Protein AF-Q6D5P5-F1 (afdb_monomer_lite)

Secondary structure (DSSP, 8-state):
-------HHHHHHHH-SS---HHHHHS--HHHHHHHHHHHHHHHHHHHHHHHHHHHHHHHHHHHHHHHHHHHHHHHHHHHHHHHHHHHHHHHHHHHTTSPP--B--HHHHHHHHHTT--HHHHHHHHHT---EEEEEEE-GGGSTTT---EEEEEEEEEETTEEEEEETTT-BEEEE--TT-TTPPPPTT-EE-----

Sequence (198 aa):
MFTDEIIWHDVITKYSVNNLSQDMLNDPSETMFVLGDVYKEQALEYYGYLRSELLKSKELISNAEKSLIIALESRVKAEQDKKSADQKLKDEQEKDKGKAPELKLDDKIREQLGNRGWTEQDVRDTVSKGAKGSAEDKCSPKKTPPDFLGRNDPASVYGEFGKYIVVNDRTGEVVQFSDKSDPEWVDDSRINWGDKNE

Radius of gyration: 42.04 Å; chains: 1; bounding box: 85×43×99 Å

Structure (mmCIF, N/CA/C/O backbone):
data_AF-Q6D5P5-F1
#
_entry.id   AF-Q6D5P5-F1
#
loop_
_atom_site.group_PDB
_atom_site.id
_atom_site.type_symbol
_atom_site.label_atom_id
_atom_site.label_alt_id
_atom_site.label_comp_id
_atom_site.label_asym_id
_atom_site.label_entity_id
_atom_site.label_seq_id
_atom_site.pdbx_PDB_ins_code
_atom_site.Cartn_x
_atom_site.Cartn_y
_atom_site.Cartn_z
_atom_site.occupancy
_atom_site.B_iso_or_equiv
_atom_site.auth_seq_id
_atom_site.auth_comp_id
_atom_site.auth_asym_id
_atom_site.auth_atom_id
_atom_site.pdbx_PDB_model_num
ATOM 1 N N . MET A 1 1 ? 39.310 -2.233 -26.929 1.00 36.22 1 MET A N 1
ATOM 2 C CA . MET A 1 1 ? 39.335 -1.913 -28.369 1.00 36.22 1 MET A CA 1
ATOM 3 C C . MET A 1 1 ? 39.196 -3.233 -29.098 1.00 36.22 1 MET A C 1
ATOM 5 O O . MET A 1 1 ? 40.139 -4.003 -29.055 1.00 36.22 1 MET A O 1
ATOM 9 N N . PHE A 1 2 ? 38.026 -3.537 -29.660 1.00 39.56 2 PHE A N 1
ATOM 10 C CA . PHE A 1 2 ? 37.961 -4.505 -30.755 1.00 39.56 2 PHE A CA 1
ATOM 11 C C . PHE A 1 2 ? 38.202 -3.678 -32.011 1.00 39.56 2 PHE A C 1
ATOM 13 O O . PHE A 1 2 ? 37.314 -2.970 -32.475 1.00 39.56 2 PHE A O 1
ATOM 20 N N . THR A 1 3 ? 39.459 -3.625 -32.427 1.00 45.03 3 THR A N 1
ATOM 21 C CA . THR A 1 3 ? 39.887 -3.089 -33.719 1.00 45.03 3 THR A CA 1
ATOM 22 C C . THR A 1 3 ? 40.036 -4.272 -34.658 1.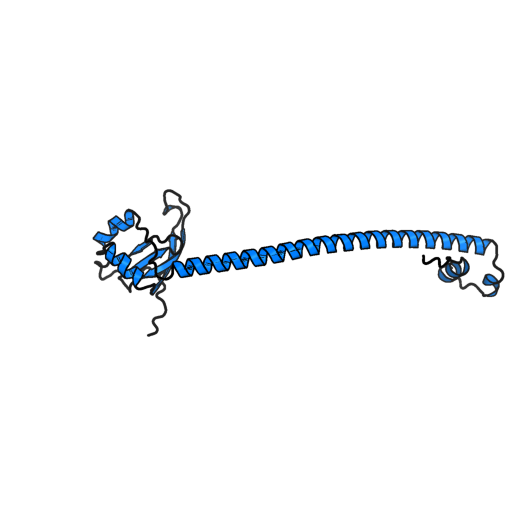00 45.03 3 THR A C 1
ATOM 24 O O . THR A 1 3 ? 41.124 -4.525 -35.164 1.00 45.03 3 THR A O 1
ATOM 27 N N . ASP A 1 4 ? 38.959 -5.035 -34.831 1.00 53.44 4 ASP A N 1
ATOM 28 C CA . ASP A 1 4 ? 38.891 -5.924 -35.979 1.00 53.44 4 ASP A CA 1
ATOM 29 C C . ASP A 1 4 ? 38.635 -4.981 -37.147 1.00 53.44 4 ASP A C 1
ATOM 31 O O . ASP A 1 4 ? 37.544 -4.431 -37.317 1.00 53.44 4 ASP A O 1
ATOM 35 N N . GLU A 1 5 ? 39.723 -4.624 -37.818 1.00 69.62 5 GLU A N 1
ATOM 36 C CA . GLU A 1 5 ? 39.716 -3.746 -38.971 1.00 69.62 5 GLU A CA 1
ATOM 37 C C . GLU A 1 5 ? 38.726 -4.339 -39.974 1.00 69.62 5 GLU A C 1
ATOM 39 O O . GLU A 1 5 ? 38.911 -5.457 -40.440 1.00 69.62 5 GLU A O 1
ATOM 44 N N . ILE A 1 6 ? 37.611 -3.651 -40.236 1.00 68.75 6 ILE A N 1
ATOM 45 C CA . ILE A 1 6 ? 36.618 -4.146 -41.190 1.00 68.75 6 ILE A CA 1
ATOM 46 C C . ILE A 1 6 ? 37.279 -4.120 -42.574 1.00 68.75 6 ILE A C 1
ATOM 48 O O . ILE A 1 6 ? 37.483 -3.047 -43.153 1.00 68.75 6 ILE A O 1
ATOM 52 N N . ILE A 1 7 ? 37.651 -5.302 -43.070 1.00 77.31 7 ILE A N 1
ATOM 53 C CA . ILE A 1 7 ? 38.355 -5.484 -44.340 1.00 77.31 7 ILE A CA 1
ATOM 54 C C . ILE A 1 7 ? 37.328 -5.482 -45.472 1.00 77.31 7 ILE A C 1
ATOM 56 O O . ILE A 1 7 ? 36.314 -6.177 -45.402 1.00 77.31 7 ILE A O 1
ATOM 60 N N . TRP A 1 8 ? 37.595 -4.722 -46.537 1.00 77.25 8 TRP A N 1
ATOM 61 C CA . TRP A 1 8 ? 36.705 -4.606 -47.701 1.00 77.25 8 TRP A CA 1
ATOM 62 C C . TRP A 1 8 ? 36.328 -5.982 -48.286 1.00 77.25 8 TRP A C 1
ATOM 64 O O . TRP A 1 8 ? 35.181 -6.189 -48.676 1.00 77.25 8 TRP A O 1
ATOM 74 N N . HIS A 1 9 ? 37.263 -6.940 -48.256 1.00 75.12 9 HIS A N 1
ATOM 75 C CA . HIS A 1 9 ? 37.085 -8.318 -48.714 1.00 75.12 9 HIS A CA 1
ATOM 76 C C . HIS A 1 9 ? 35.955 -9.055 -47.966 1.00 75.12 9 HIS A C 1
ATOM 78 O O . HIS A 1 9 ? 35.116 -9.711 -48.588 1.00 75.12 9 HIS A O 1
ATOM 84 N N . ASP A 1 10 ? 35.876 -8.918 -46.640 1.00 77.62 10 ASP A N 1
ATOM 85 C CA . ASP A 1 10 ? 34.856 -9.595 -45.827 1.00 77.62 10 ASP A CA 1
ATOM 86 C C . ASP A 1 10 ? 33.471 -8.994 -46.056 1.00 77.62 10 ASP A C 1
ATOM 88 O O . ASP A 1 10 ? 32.462 -9.699 -46.135 1.00 77.62 10 ASP A O 1
ATOM 92 N N . VAL A 1 11 ? 33.423 -7.669 -46.189 1.00 75.62 11 VAL A N 1
ATOM 93 C CA . VAL A 1 11 ? 32.170 -6.943 -46.373 1.00 75.62 11 VAL A CA 1
ATOM 94 C C . VAL A 1 11 ? 31.610 -7.177 -47.777 1.00 75.62 11 VAL A C 1
ATOM 96 O O . VAL A 1 11 ? 30.427 -7.493 -47.911 1.00 75.62 11 VAL A O 1
ATOM 99 N N . ILE A 1 12 ? 32.439 -7.113 -48.823 1.00 75.69 12 ILE A N 1
ATOM 100 C CA . ILE A 1 12 ? 31.975 -7.344 -50.198 1.00 75.69 12 ILE A CA 1
ATOM 101 C C . ILE A 1 12 ? 31.539 -8.800 -50.408 1.00 75.69 12 ILE A C 1
ATOM 103 O O . ILE A 1 12 ? 30.518 -9.043 -51.047 1.00 75.69 12 ILE A O 1
ATOM 107 N N . THR A 1 13 ? 32.226 -9.769 -49.796 1.00 77.81 13 THR A N 1
ATOM 108 C CA . THR A 1 13 ? 31.830 -11.188 -49.851 1.00 77.81 13 THR A CA 1
ATOM 109 C C . THR A 1 13 ? 30.495 -11.432 -49.144 1.00 77.81 13 THR A C 1
ATOM 111 O O . THR A 1 13 ? 29.698 -12.253 -49.589 1.00 77.81 13 THR A O 1
ATOM 114 N N . LYS A 1 14 ? 30.221 -10.709 -48.051 1.00 77.62 14 LYS A N 1
ATOM 115 C CA . LYS A 1 14 ? 28.997 -10.882 -47.257 1.00 77.62 14 LYS A CA 1
ATOM 116 C C . LYS A 1 14 ? 27.768 -10.190 -47.851 1.00 77.62 14 LYS A C 1
ATOM 118 O O . LYS A 1 14 ? 26.664 -10.708 -47.698 1.00 77.62 14 LYS A O 1
ATOM 123 N N . TYR A 1 15 ? 27.939 -9.013 -48.452 1.00 74.69 15 TYR A N 1
ATOM 124 C CA . TYR A 1 15 ? 26.820 -8.152 -48.860 1.00 74.69 15 TYR A CA 1
ATOM 125 C C . TYR A 1 15 ? 26.652 -8.003 -50.379 1.00 74.69 15 TYR A C 1
ATOM 127 O O . TYR A 1 15 ? 25.648 -7.434 -50.812 1.00 74.69 15 TYR A O 1
ATOM 135 N N . SER A 1 16 ? 27.578 -8.511 -51.202 1.00 73.19 16 SER A N 1
ATOM 136 C CA . SER A 1 16 ? 27.373 -8.536 -52.655 1.00 73.19 16 SER A CA 1
ATOM 137 C C . SER A 1 16 ? 26.284 -9.540 -53.049 1.00 73.19 16 SER A C 1
ATOM 139 O O . SER A 1 16 ? 26.132 -10.610 -52.468 1.00 73.19 16 SER A O 1
ATOM 141 N N . VAL A 1 17 ? 25.494 -9.172 -54.058 1.00 64.25 17 VAL A N 1
ATOM 142 C CA . VAL A 1 17 ? 24.346 -9.966 -54.535 1.00 64.25 17 VAL A CA 1
ATOM 143 C C . VAL A 1 17 ? 24.790 -11.156 -55.403 1.00 64.25 17 VAL A C 1
ATOM 145 O O . VAL A 1 17 ? 24.023 -12.089 -55.623 1.00 64.25 17 VAL A O 1
ATOM 148 N N . ASN A 1 18 ? 26.039 -11.145 -55.876 1.00 70.38 18 ASN A N 1
ATOM 149 C CA . ASN A 1 18 ? 26.609 -12.163 -56.753 1.00 70.38 18 ASN A CA 1
ATOM 150 C C . ASN A 1 18 ? 27.721 -12.925 -56.027 1.00 70.38 18 ASN A C 1
ATOM 152 O O . ASN A 1 18 ? 28.565 -12.307 -55.387 1.00 70.38 18 ASN A O 1
ATOM 156 N N . ASN A 1 19 ? 27.782 -14.249 -56.197 1.00 71.81 19 ASN A N 1
ATOM 157 C CA . ASN A 1 19 ? 28.927 -15.033 -55.729 1.00 71.81 19 ASN A CA 1
ATOM 158 C C . ASN A 1 19 ? 30.191 -14.596 -56.484 1.00 71.81 19 ASN A C 1
ATOM 160 O O . ASN A 1 19 ? 30.323 -14.855 -57.682 1.00 71.81 19 ASN A O 1
ATOM 164 N N . LEU A 1 20 ? 31.108 -13.932 -55.781 1.00 75.38 20 LEU A N 1
ATOM 165 C CA . LEU A 1 20 ? 32.414 -13.541 -56.309 1.00 75.38 20 LEU A CA 1
ATOM 166 C C . LEU A 1 20 ? 33.301 -14.785 -56.470 1.00 75.38 20 LEU A C 1
ATOM 168 O O . LEU A 1 20 ? 33.344 -15.643 -55.585 1.00 75.38 20 LEU A O 1
ATOM 172 N N . SER A 1 21 ? 33.999 -14.909 -57.603 1.00 77.94 21 SER A N 1
ATOM 173 C CA . SER A 1 21 ? 34.981 -15.983 -57.791 1.00 77.94 21 SER A CA 1
ATOM 174 C C . SER A 1 21 ? 36.261 -15.690 -57.002 1.00 77.94 21 SER A C 1
ATOM 176 O O . SER A 1 21 ? 36.581 -14.536 -56.730 1.00 77.94 21 SER A O 1
ATOM 178 N N . GLN A 1 22 ? 37.029 -16.729 -56.662 1.00 76.56 22 GLN A N 1
ATOM 179 C CA . GLN A 1 22 ? 38.322 -16.556 -55.984 1.00 76.56 22 GLN A CA 1
ATOM 180 C C . GLN A 1 22 ? 39.312 -15.726 -56.814 1.00 76.56 22 GLN A C 1
ATOM 182 O O . GLN A 1 22 ? 40.065 -14.941 -56.252 1.00 76.56 22 GLN A O 1
ATOM 187 N N . ASP A 1 23 ? 39.262 -15.821 -58.143 1.00 78.69 23 ASP A N 1
ATOM 188 C CA . ASP A 1 23 ? 40.118 -15.014 -59.021 1.00 78.69 23 ASP A CA 1
ATOM 189 C C . ASP A 1 23 ? 39.794 -13.517 -58.913 1.00 78.69 23 ASP A C 1
ATOM 191 O O . ASP A 1 23 ? 40.702 -12.697 -58.845 1.00 78.69 23 ASP A O 1
ATOM 195 N N . MET A 1 24 ? 38.509 -13.159 -58.803 1.00 75.88 24 MET A N 1
ATOM 196 C CA . MET A 1 24 ? 38.070 -11.771 -58.594 1.00 75.88 24 MET A CA 1
ATOM 197 C C . MET A 1 24 ? 38.464 -11.214 -57.221 1.00 75.88 24 MET A C 1
ATOM 199 O O . MET A 1 24 ? 38.588 -10.004 -57.062 1.00 75.88 24 MET A O 1
ATOM 203 N N . LEU A 1 25 ? 38.635 -12.085 -56.226 1.00 78.44 25 LEU A N 1
ATOM 204 C CA . LEU A 1 25 ? 39.089 -11.705 -54.889 1.00 78.44 25 LEU A CA 1
ATOM 205 C C . LEU A 1 25 ? 40.619 -11.568 -54.822 1.00 78.44 25 LEU A C 1
ATOM 207 O O . LEU A 1 25 ? 41.120 -10.719 -54.087 1.00 78.44 25 LEU A O 1
ATOM 211 N N . ASN A 1 26 ? 41.348 -12.375 -55.603 1.00 81.31 26 ASN A N 1
ATOM 212 C CA . ASN A 1 26 ? 42.811 -12.369 -55.667 1.00 81.31 26 ASN A CA 1
ATOM 213 C C . ASN A 1 26 ? 43.378 -11.257 -56.572 1.00 81.31 26 ASN A C 1
ATOM 215 O O . ASN A 1 26 ? 44.471 -10.768 -56.293 1.00 81.31 26 ASN A O 1
ATOM 219 N N . ASP A 1 27 ? 42.651 -10.854 -57.622 1.00 82.06 27 ASP A N 1
ATOM 220 C CA . ASP A 1 27 ? 42.992 -9.732 -58.518 1.00 82.06 27 ASP A CA 1
ATOM 221 C C . ASP A 1 27 ? 41.775 -8.798 -58.735 1.00 82.06 27 ASP A C 1
ATOM 223 O O . ASP A 1 27 ? 41.117 -8.825 -59.781 1.00 82.06 27 ASP A O 1
ATOM 227 N N . PRO A 1 28 ? 41.392 -8.020 -57.706 1.00 81.12 28 PRO A N 1
ATOM 228 C CA . PRO A 1 28 ? 40.201 -7.175 -57.737 1.00 81.12 28 PRO A CA 1
ATOM 229 C C . PRO A 1 28 ? 40.341 -5.976 -58.678 1.00 81.12 28 PRO A C 1
ATOM 231 O O . PRO A 1 28 ? 41.341 -5.258 -58.685 1.00 81.12 28 PRO A O 1
ATOM 234 N N . SER A 1 29 ? 39.271 -5.692 -59.426 1.00 84.31 29 SER A N 1
ATOM 235 C CA . SER A 1 29 ? 39.186 -4.477 -60.238 1.00 84.31 29 SER A CA 1
ATOM 236 C C . SER A 1 29 ? 39.020 -3.225 -59.372 1.00 84.31 29 SER A C 1
ATOM 238 O O . SER A 1 29 ? 38.511 -3.280 -58.251 1.00 84.31 29 SER A O 1
ATOM 240 N N . GLU A 1 30 ? 39.361 -2.057 -59.919 1.00 85.81 30 GLU A N 1
ATOM 241 C CA . GLU A 1 30 ? 39.145 -0.758 -59.260 1.00 85.81 30 GLU A CA 1
ATOM 242 C C . GLU A 1 30 ? 37.683 -0.569 -58.811 1.00 85.81 30 GLU A C 1
ATOM 244 O O . GLU A 1 30 ? 37.412 -0.095 -57.711 1.00 85.81 30 GLU A O 1
ATOM 249 N N . THR A 1 31 ? 36.720 -1.034 -59.613 1.00 82.44 31 THR A N 1
ATOM 250 C CA . THR A 1 31 ? 35.294 -1.000 -59.257 1.00 82.44 31 THR A CA 1
ATOM 251 C C . THR A 1 31 ? 34.966 -1.868 -58.038 1.00 82.44 31 THR A C 1
ATOM 253 O O . THR A 1 31 ? 34.106 -1.489 -57.243 1.00 82.44 31 THR A O 1
ATOM 256 N N . MET A 1 32 ? 35.636 -3.012 -57.858 1.00 80.25 32 MET A N 1
ATOM 257 C CA . MET A 1 32 ? 35.441 -3.862 -56.677 1.00 80.25 32 MET A CA 1
ATOM 258 C C . MET A 1 32 ? 35.990 -3.216 -55.409 1.00 80.25 32 MET A C 1
ATOM 260 O O . MET A 1 32 ? 35.335 -3.303 -54.373 1.00 80.25 32 MET A O 1
ATOM 264 N N . PHE A 1 33 ? 37.124 -2.516 -55.490 1.00 81.31 33 PHE A N 1
ATOM 265 C CA . PHE A 1 33 ? 37.626 -1.731 -54.361 1.00 81.31 33 PHE A CA 1
ATOM 266 C C . PHE A 1 33 ? 36.636 -0.641 -53.951 1.00 81.31 33 PHE A C 1
ATOM 268 O O . PHE A 1 33 ? 36.250 -0.580 -52.787 1.00 81.31 33 PHE A O 1
ATOM 275 N N . VAL A 1 34 ? 36.141 0.146 -54.915 1.00 83.81 34 VAL A N 1
ATOM 276 C CA . VAL A 1 34 ? 35.155 1.208 -54.650 1.00 83.81 34 VAL A CA 1
ATOM 277 C C . VAL A 1 34 ? 33.877 0.642 -54.020 1.00 83.81 34 VAL A C 1
ATOM 279 O O . VAL A 1 34 ? 33.375 1.193 -53.044 1.00 83.81 34 VAL A O 1
ATOM 282 N N . LEU A 1 35 ? 33.352 -0.479 -54.528 1.00 81.44 35 LEU A N 1
ATOM 283 C CA . LEU A 1 35 ? 32.175 -1.132 -53.939 1.00 81.44 35 LEU A CA 1
ATOM 284 C C . LEU A 1 35 ? 32.451 -1.676 -52.531 1.00 81.44 35 LEU A C 1
ATOM 286 O O . LEU A 1 35 ? 31.605 -1.544 -51.647 1.00 81.44 35 LEU A O 1
ATOM 290 N N . GLY A 1 36 ? 33.622 -2.277 -52.317 1.00 79.94 36 GLY A N 1
ATOM 291 C CA . GLY A 1 36 ? 34.053 -2.770 -51.012 1.00 79.94 36 GLY A CA 1
ATOM 292 C C . GLY A 1 36 ? 34.151 -1.653 -49.974 1.00 79.94 36 GLY A C 1
ATOM 293 O O . GLY A 1 36 ? 33.665 -1.825 -48.855 1.00 79.94 36 GLY A O 1
ATOM 294 N N . ASP A 1 37 ? 34.697 -0.498 -50.357 1.00 82.50 37 ASP A N 1
ATOM 295 C CA . ASP A 1 37 ? 34.775 0.688 -49.500 1.00 82.50 37 ASP A CA 1
ATOM 296 C C . ASP A 1 37 ? 33.387 1.259 -49.185 1.00 82.50 37 ASP A C 1
ATOM 298 O O . ASP A 1 37 ? 33.089 1.515 -48.019 1.00 82.50 37 ASP A O 1
ATOM 302 N N . VAL A 1 38 ? 32.491 1.354 -50.175 1.00 84.62 38 VAL A N 1
ATOM 303 C CA . VAL A 1 38 ? 31.101 1.793 -49.948 1.00 84.62 38 VAL A CA 1
ATOM 304 C C . VAL A 1 38 ? 30.391 0.885 -48.942 1.00 84.62 38 VAL A C 1
ATOM 306 O O . VAL A 1 38 ? 29.767 1.370 -47.995 1.00 84.62 38 VAL A O 1
ATOM 309 N N . TYR A 1 39 ? 30.491 -0.438 -49.099 1.00 83.31 39 TYR A N 1
ATOM 310 C CA . TYR A 1 39 ? 29.869 -1.348 -48.138 1.00 83.31 39 TYR A CA 1
ATOM 311 C C . TYR A 1 39 ? 30.535 -1.287 -46.761 1.00 83.31 39 TYR A C 1
ATOM 313 O O . TYR A 1 39 ? 29.852 -1.416 -45.742 1.00 83.31 39 TYR A O 1
ATOM 321 N N . LYS A 1 40 ? 31.858 -1.093 -46.707 1.00 83.06 40 LYS A N 1
ATOM 322 C CA . LYS A 1 40 ? 32.594 -0.916 -45.452 1.00 83.06 40 LYS A CA 1
ATOM 323 C C . LYS A 1 40 ? 32.109 0.324 -44.705 1.00 83.06 40 LYS A C 1
ATOM 325 O O . LYS A 1 40 ? 31.856 0.227 -43.505 1.00 83.06 40 LYS A O 1
ATOM 330 N N . GLU A 1 41 ? 31.937 1.455 -45.387 1.00 84.81 41 GLU A N 1
ATOM 331 C CA . GLU A 1 41 ? 31.408 2.686 -44.788 1.00 84.81 41 GLU A CA 1
ATOM 332 C C . GLU A 1 41 ? 29.984 2.494 -44.255 1.00 84.81 41 GLU A C 1
ATOM 334 O O . GLU A 1 41 ? 29.720 2.816 -43.096 1.00 84.81 41 GLU A O 1
ATOM 339 N N . GLN A 1 42 ? 29.093 1.873 -45.037 1.00 86.00 42 GLN A N 1
ATOM 340 C CA . GLN A 1 42 ? 27.727 1.562 -44.591 1.00 86.00 42 GLN A CA 1
ATOM 341 C C . GLN A 1 42 ? 27.711 0.643 -43.363 1.00 86.00 42 GLN A C 1
ATOM 343 O O . GLN A 1 42 ? 26.948 0.857 -42.418 1.00 86.00 42 GLN A O 1
ATOM 348 N N . ALA A 1 43 ? 28.570 -0.381 -43.349 1.00 82.50 43 ALA A N 1
ATOM 349 C CA . ALA A 1 43 ? 28.698 -1.275 -42.207 1.00 82.50 43 ALA A CA 1
ATOM 350 C C . ALA A 1 43 ? 29.191 -0.519 -40.964 1.00 82.50 43 ALA A C 1
ATOM 352 O O . ALA A 1 43 ? 28.637 -0.703 -39.879 1.00 82.50 43 ALA A O 1
ATOM 353 N N . LEU A 1 44 ? 30.195 0.351 -41.112 1.00 84.25 44 LEU A N 1
ATOM 354 C CA . LEU A 1 44 ? 30.719 1.178 -40.022 1.00 84.25 44 LEU A CA 1
ATOM 355 C C . LEU A 1 44 ? 29.660 2.131 -39.459 1.00 84.25 44 LEU A C 1
ATOM 357 O O . LEU A 1 44 ? 29.535 2.231 -38.237 1.00 84.25 44 LEU A O 1
ATOM 361 N N . GLU A 1 45 ? 28.875 2.782 -40.319 1.00 87.88 45 GLU A N 1
ATOM 362 C CA . GLU A 1 45 ? 27.775 3.657 -39.903 1.00 87.88 45 GLU A CA 1
ATOM 363 C C . GLU A 1 45 ? 26.723 2.876 -39.104 1.00 87.88 45 GLU A C 1
ATOM 365 O O . GLU A 1 45 ? 26.367 3.261 -37.986 1.00 87.88 45 GLU A O 1
ATOM 370 N N . TYR A 1 46 ? 26.292 1.722 -39.622 1.00 86.00 46 TYR A N 1
ATOM 371 C CA . TYR A 1 46 ? 25.311 0.870 -38.954 1.00 86.00 46 TYR A CA 1
ATOM 372 C C . TYR A 1 46 ? 25.816 0.343 -37.601 1.00 86.00 46 TYR A C 1
ATOM 374 O O . TYR A 1 46 ? 25.095 0.389 -36.600 1.00 86.00 46 TYR A O 1
ATOM 382 N N . TYR A 1 47 ? 27.074 -0.104 -37.523 1.00 86.56 47 TYR A N 1
ATOM 383 C CA . TYR A 1 47 ? 27.684 -0.512 -36.255 1.00 86.56 47 TYR A CA 1
ATOM 384 C C . TYR A 1 47 ? 27.811 0.654 -35.271 1.00 86.56 47 TYR A C 1
ATOM 386 O O . TYR A 1 47 ? 27.582 0.469 -34.072 1.00 86.56 47 TYR A O 1
ATOM 394 N N . GLY A 1 48 ? 28.144 1.852 -35.756 1.00 88.88 48 GLY A N 1
ATOM 395 C CA . GLY A 1 48 ? 28.163 3.074 -34.955 1.00 88.88 48 GLY A CA 1
ATOM 396 C C . GLY A 1 48 ? 26.794 3.375 -34.346 1.00 88.88 48 GLY A C 1
ATOM 397 O O . GLY A 1 48 ? 26.691 3.593 -33.134 1.00 88.88 48 GLY A O 1
ATOM 398 N N . TYR A 1 49 ? 25.738 3.288 -35.158 1.00 93.38 49 TYR A N 1
ATOM 399 C CA . TYR A 1 49 ? 24.357 3.447 -34.714 1.00 93.38 49 TYR A CA 1
ATOM 400 C C . TYR A 1 49 ? 23.974 2.416 -33.643 1.00 93.38 49 TYR A C 1
ATOM 402 O O . TYR A 1 49 ? 23.593 2.804 -32.535 1.00 93.38 49 TYR A O 1
ATOM 410 N N . LEU A 1 50 ? 24.162 1.118 -33.909 1.00 93.06 50 LEU A N 1
ATOM 411 C CA . LEU A 1 50 ? 23.845 0.056 -32.947 1.00 93.06 50 LEU A CA 1
ATOM 412 C C . LEU A 1 50 ? 24.619 0.206 -31.635 1.00 93.06 50 LEU A C 1
ATOM 414 O O . LEU A 1 50 ? 24.073 -0.014 -30.554 1.00 93.06 50 LEU A O 1
ATOM 418 N N . ARG A 1 51 ? 25.891 0.612 -31.707 1.00 93.06 51 ARG A N 1
ATOM 419 C CA . ARG A 1 51 ? 26.699 0.881 -30.514 1.00 93.06 51 ARG A CA 1
ATOM 420 C C . ARG A 1 51 ? 26.132 2.045 -29.708 1.00 93.06 51 ARG A C 1
ATOM 422 O O . ARG A 1 51 ? 26.124 1.967 -28.481 1.00 93.06 51 ARG A O 1
ATOM 429 N N . SER A 1 52 ? 25.670 3.104 -30.372 1.00 94.62 52 SER A N 1
ATOM 430 C CA . SER A 1 52 ? 25.053 4.250 -29.700 1.00 94.62 52 SER A CA 1
ATOM 431 C C . SER A 1 52 ? 23.769 3.850 -28.965 1.00 94.62 52 SER A C 1
ATOM 433 O O . SER A 1 52 ? 23.601 4.198 -27.797 1.00 94.62 52 SER A O 1
ATOM 435 N N . GLU A 1 53 ? 22.923 3.026 -29.588 1.00 96.75 53 GLU A N 1
ATOM 436 C CA . GLU A 1 53 ? 21.698 2.505 -28.973 1.00 96.75 53 GLU A CA 1
ATOM 437 C C . GLU A 1 53 ? 22.001 1.555 -27.809 1.00 96.75 53 GLU A C 1
ATOM 439 O O . GLU A 1 53 ? 21.396 1.658 -26.740 1.00 96.75 53 GLU A O 1
ATOM 444 N N . LEU A 1 54 ? 23.010 0.689 -27.954 1.00 96.94 54 LEU A N 1
ATOM 445 C CA . LEU A 1 54 ? 23.449 -0.192 -26.872 1.00 96.94 54 LEU A CA 1
ATOM 446 C C . LEU A 1 54 ? 23.949 0.603 -25.657 1.00 96.94 54 LEU A C 1
ATOM 448 O O . LEU A 1 54 ? 23.677 0.223 -24.518 1.00 96.94 54 LEU A O 1
ATOM 452 N N . LEU A 1 55 ? 24.680 1.698 -25.879 1.00 96.94 55 LEU A N 1
ATOM 453 C CA . LEU A 1 55 ? 25.155 2.561 -24.797 1.00 96.94 55 LEU A CA 1
ATOM 454 C C . LEU A 1 55 ? 23.996 3.268 -24.084 1.00 96.94 55 LEU A C 1
ATOM 456 O O . LEU A 1 55 ? 23.959 3.241 -22.855 1.00 96.94 55 LEU A O 1
ATOM 460 N N . LYS A 1 56 ? 23.020 3.806 -24.829 1.00 97.50 56 LYS A N 1
ATOM 461 C CA . LYS A 1 56 ? 21.798 4.392 -24.247 1.00 97.50 56 LYS A CA 1
ATOM 462 C C . LYS A 1 56 ? 21.029 3.369 -23.411 1.00 97.50 56 LYS A C 1
ATOM 464 O O . LYS A 1 56 ? 20.630 3.656 -22.287 1.00 97.50 56 LYS A O 1
ATOM 469 N N . SER A 1 57 ? 20.859 2.152 -23.930 1.00 97.31 57 SER A N 1
ATOM 470 C CA . SER A 1 57 ? 20.183 1.070 -23.208 1.00 97.31 57 SER A CA 1
ATOM 471 C C . SER A 1 57 ? 20.910 0.709 -21.907 1.00 97.31 57 SER A C 1
ATOM 473 O O . SER A 1 57 ? 20.272 0.590 -20.862 1.00 97.31 57 SER A O 1
ATOM 475 N N . LYS A 1 58 ? 22.246 0.620 -21.931 1.00 98.00 58 LYS A N 1
ATOM 476 C CA . LYS A 1 58 ? 23.053 0.381 -20.722 1.00 98.00 58 LYS A CA 1
ATOM 477 C C . LYS A 1 58 ? 22.889 1.482 -19.678 1.00 98.00 58 LYS A C 1
ATOM 479 O O . LYS A 1 58 ? 22.810 1.179 -18.491 1.00 98.00 58 LYS A O 1
ATOM 484 N N . GLU A 1 59 ? 22.824 2.739 -20.105 1.00 97.94 59 GLU A N 1
ATOM 485 C CA . GLU A 1 59 ? 22.599 3.867 -19.200 1.00 97.94 59 GLU A CA 1
ATOM 486 C C . GLU A 1 59 ? 21.214 3.797 -18.541 1.00 97.94 59 GLU A C 1
ATOM 488 O O . GLU A 1 59 ? 21.103 3.944 -17.322 1.00 97.94 59 GLU A O 1
ATOM 493 N N . LEU A 1 60 ? 20.173 3.485 -19.320 1.00 97.62 60 LEU A N 1
ATOM 494 C CA . LEU A 1 60 ? 18.816 3.290 -18.802 1.00 97.62 60 LEU A CA 1
ATOM 495 C C . LEU A 1 60 ? 18.749 2.152 -17.779 1.00 97.62 60 LEU A C 1
ATOM 497 O O . LEU A 1 60 ? 18.151 2.331 -16.718 1.00 97.62 60 LEU A O 1
ATOM 501 N N . ILE A 1 61 ? 19.391 1.013 -18.063 1.00 97.75 61 ILE A N 1
ATOM 502 C CA . ILE A 1 61 ? 19.451 -0.131 -17.141 1.00 97.75 61 ILE A CA 1
ATOM 503 C C . ILE A 1 61 ? 20.156 0.270 -15.842 1.00 97.75 61 ILE A C 1
ATOM 505 O O . ILE A 1 61 ? 19.592 0.094 -14.767 1.00 97.75 61 ILE A O 1
ATOM 509 N N . SER A 1 62 ? 21.332 0.898 -15.932 1.00 98.00 62 SER A N 1
ATOM 510 C CA . SER A 1 62 ? 22.074 1.383 -14.759 1.00 98.00 62 SER A CA 1
ATOM 511 C C . SER A 1 62 ? 21.243 2.356 -13.911 1.00 98.00 62 SER A C 1
ATOM 513 O O . SER A 1 62 ? 21.270 2.310 -12.680 1.00 98.00 62 SER A O 1
ATOM 515 N N . ASN A 1 63 ? 20.490 3.257 -14.545 1.00 98.12 63 ASN A N 1
ATOM 516 C CA . ASN A 1 63 ? 19.634 4.198 -13.822 1.00 98.12 63 ASN A CA 1
ATOM 517 C C . ASN A 1 63 ? 18.452 3.487 -13.145 1.00 98.12 63 ASN A C 1
ATOM 519 O O . ASN A 1 63 ? 18.159 3.775 -11.984 1.00 98.12 63 ASN A O 1
ATOM 523 N N . ALA A 1 64 ? 17.828 2.520 -13.821 1.00 98.06 64 ALA A N 1
ATOM 524 C CA . ALA A 1 64 ? 16.757 1.709 -13.247 1.00 98.06 64 ALA A CA 1
ATOM 525 C C . ALA A 1 64 ? 17.240 0.869 -12.051 1.00 98.06 64 ALA A C 1
ATOM 527 O O . ALA A 1 64 ? 16.550 0.803 -11.034 1.00 98.06 64 ALA A O 1
ATOM 528 N N . GLU A 1 65 ? 18.439 0.286 -12.131 1.00 98.12 65 GLU A N 1
ATOM 529 C CA . GLU A 1 65 ? 19.059 -0.465 -11.031 1.00 98.12 65 GLU A CA 1
ATOM 530 C C . GLU A 1 65 ? 19.275 0.415 -9.793 1.00 98.12 65 GLU A C 1
ATOM 532 O O . GLU A 1 65 ? 18.916 0.022 -8.682 1.00 98.12 65 GLU A O 1
ATOM 537 N N . LYS A 1 66 ? 19.778 1.645 -9.973 1.00 98.31 66 LYS A N 1
ATOM 538 C CA . LYS A 1 66 ? 19.930 2.611 -8.870 1.00 98.31 66 LYS A CA 1
ATOM 539 C C . LYS A 1 66 ? 18.589 2.960 -8.229 1.00 98.31 66 LYS A C 1
ATOM 541 O O . LYS A 1 66 ? 18.476 2.965 -7.005 1.00 98.31 66 LYS A O 1
ATOM 546 N N . SER A 1 67 ? 17.564 3.228 -9.039 1.00 97.50 67 SER A N 1
ATOM 547 C CA . SER A 1 67 ? 16.217 3.510 -8.531 1.00 97.50 67 SER A CA 1
ATOM 548 C C . SER A 1 67 ? 15.619 2.320 -7.778 1.00 97.50 67 SER A C 1
ATOM 550 O O . SER A 1 67 ? 14.973 2.514 -6.749 1.00 97.50 67 SER A O 1
ATOM 552 N N . LEU A 1 68 ? 15.864 1.093 -8.246 1.00 97.62 68 LEU A N 1
ATOM 553 C CA . LEU A 1 68 ? 15.402 -0.122 -7.580 1.00 97.62 68 LEU A CA 1
ATOM 554 C C . LEU A 1 68 ? 16.041 -0.288 -6.197 1.00 97.62 68 LEU A C 1
ATOM 556 O O . LEU A 1 68 ? 15.332 -0.596 -5.242 1.00 97.62 68 LEU A O 1
ATOM 560 N N . ILE A 1 69 ? 17.347 -0.040 -6.069 1.00 98.06 69 ILE A N 1
ATOM 561 C CA . ILE A 1 69 ? 18.050 -0.104 -4.777 1.00 98.06 69 ILE A CA 1
ATOM 562 C C . ILE A 1 69 ? 17.417 0.867 -3.770 1.00 98.06 69 ILE A C 1
ATOM 564 O O . ILE A 1 69 ? 17.054 0.457 -2.668 1.00 98.06 69 ILE A O 1
ATOM 568 N N . ILE A 1 70 ? 17.177 2.118 -4.174 1.00 97.69 70 ILE A N 1
ATOM 569 C CA . ILE A 1 70 ? 16.539 3.137 -3.319 1.00 97.69 70 ILE A CA 1
ATOM 570 C C . ILE A 1 70 ? 15.128 2.704 -2.886 1.00 97.69 70 ILE A C 1
ATOM 572 O O . ILE A 1 70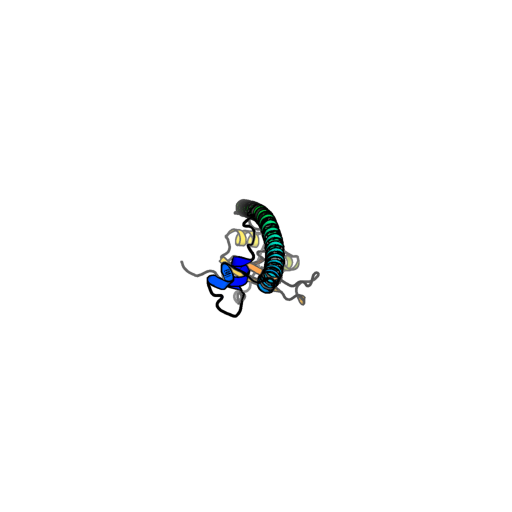 ? 14.731 2.879 -1.727 1.00 97.69 70 ILE A O 1
ATOM 576 N N . ALA A 1 71 ? 14.354 2.125 -3.808 1.00 97.31 71 ALA A N 1
ATOM 577 C CA . ALA A 1 71 ? 13.012 1.633 -3.514 1.00 97.31 71 ALA A CA 1
ATOM 578 C C . ALA A 1 71 ? 13.033 0.456 -2.522 1.00 97.31 71 ALA A C 1
ATOM 580 O O . ALA A 1 71 ? 12.193 0.394 -1.621 1.00 97.31 71 ALA A O 1
ATOM 581 N N . LEU A 1 72 ? 14.005 -0.453 -2.650 1.00 97.12 72 LEU A N 1
ATOM 582 C CA . LEU A 1 72 ? 14.179 -1.582 -1.736 1.00 97.12 72 LEU A CA 1
ATOM 583 C C . LEU A 1 72 ? 14.546 -1.117 -0.322 1.00 97.12 72 LEU A C 1
ATOM 585 O O . LEU A 1 72 ? 13.931 -1.576 0.639 1.00 97.12 72 LEU A O 1
ATOM 589 N N . GLU A 1 73 ? 15.473 -0.170 -0.183 1.00 97.31 73 GLU A N 1
ATOM 590 C CA . GLU A 1 73 ? 15.839 0.406 1.121 1.00 97.31 73 GLU A CA 1
ATOM 591 C C . GLU A 1 73 ? 14.643 1.093 1.794 1.00 97.31 73 GLU A C 1
ATOM 593 O O . GLU A 1 73 ? 14.358 0.867 2.974 1.00 97.31 73 GLU A O 1
ATOM 598 N N . SER A 1 74 ? 13.884 1.874 1.019 1.00 96.75 74 SER A N 1
ATOM 599 C CA . SER A 1 74 ? 12.671 2.546 1.499 1.00 96.75 74 SER A CA 1
ATOM 600 C C . SER A 1 74 ? 11.616 1.545 1.975 1.00 96.75 74 SER A C 1
ATOM 602 O O . SER A 1 74 ? 10.985 1.745 3.015 1.00 96.75 74 SER A O 1
ATOM 604 N N . ARG A 1 75 ? 11.447 0.437 1.244 1.00 96.44 75 ARG A N 1
ATOM 605 C CA . ARG A 1 75 ? 10.525 -0.639 1.617 1.00 96.44 75 ARG A CA 1
ATOM 606 C C . ARG A 1 75 ? 10.939 -1.315 2.923 1.00 96.44 75 ARG A C 1
ATOM 608 O O . ARG A 1 75 ? 10.083 -1.522 3.779 1.00 96.44 75 ARG A O 1
ATOM 615 N N . VAL A 1 76 ? 12.222 -1.638 3.097 1.00 97.50 76 VAL A N 1
ATOM 616 C CA . VAL A 1 76 ? 12.725 -2.256 4.338 1.00 97.50 76 VAL A CA 1
ATOM 617 C C . VAL A 1 76 ? 12.432 -1.362 5.542 1.00 97.50 76 VAL A C 1
ATOM 619 O O . VAL A 1 76 ? 11.953 -1.851 6.566 1.00 97.50 76 VAL A O 1
ATOM 622 N N . LYS A 1 77 ? 12.642 -0.047 5.405 1.00 96.12 77 LYS A N 1
ATOM 623 C CA . LYS A 1 77 ? 12.304 0.919 6.455 1.00 96.12 77 LYS A CA 1
ATOM 624 C C . LYS A 1 77 ? 10.806 0.911 6.777 1.00 96.12 77 LYS A C 1
ATOM 626 O O . LYS A 1 77 ? 10.435 0.779 7.938 1.00 96.12 77 LYS A O 1
ATOM 631 N N . ALA A 1 78 ? 9.947 0.966 5.759 1.00 94.88 78 ALA A N 1
ATOM 632 C CA . ALA A 1 78 ? 8.498 0.926 5.955 1.00 94.88 78 ALA A CA 1
ATOM 633 C C . ALA A 1 78 ? 8.028 -0.372 6.644 1.00 94.88 78 ALA A C 1
ATOM 635 O O . ALA A 1 78 ? 7.134 -0.343 7.491 1.00 94.88 78 ALA A O 1
ATOM 636 N N . GLU A 1 79 ? 8.643 -1.515 6.328 1.00 95.44 79 GLU A N 1
ATOM 637 C CA . GLU A 1 79 ? 8.352 -2.791 6.993 1.0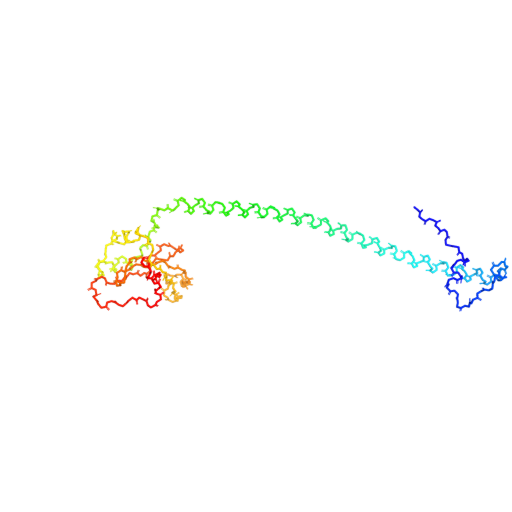0 95.44 79 GLU A CA 1
ATOM 638 C C . GLU A 1 79 ? 8.773 -2.788 8.475 1.00 95.44 79 GLU A C 1
ATOM 640 O O . GLU A 1 79 ? 8.065 -3.352 9.314 1.00 95.44 79 GLU A O 1
ATOM 645 N N . GLN A 1 80 ? 9.891 -2.142 8.822 1.00 96.00 80 GLN A N 1
ATOM 646 C CA . GLN A 1 80 ? 10.328 -1.970 10.215 1.00 96.00 80 GLN A CA 1
ATOM 647 C C . GLN A 1 80 ? 9.412 -1.020 10.996 1.00 96.00 80 GLN A C 1
ATOM 649 O O . GLN A 1 80 ? 9.033 -1.325 12.132 1.00 96.00 80 GLN A O 1
ATOM 654 N N . ASP A 1 81 ? 9.014 0.093 10.378 1.00 94.50 81 ASP A N 1
ATOM 655 C CA . ASP A 1 81 ? 8.094 1.066 10.970 1.00 94.50 81 ASP A CA 1
ATOM 656 C C . ASP A 1 81 ? 6.736 0.416 11.255 1.00 94.50 81 ASP A C 1
ATOM 658 O O . ASP A 1 81 ? 6.207 0.539 12.363 1.00 94.50 81 ASP A O 1
ATOM 662 N N . LYS A 1 82 ? 6.214 -0.371 10.301 1.00 93.12 82 LYS A N 1
ATOM 663 C CA . LYS A 1 82 ? 4.977 -1.139 10.487 1.00 93.12 82 LYS A CA 1
ATOM 664 C C . LYS A 1 82 ? 5.087 -2.121 11.653 1.00 93.12 82 LYS A C 1
ATOM 666 O O . LYS A 1 82 ? 4.221 -2.120 12.518 1.00 93.12 82 LYS A O 1
ATOM 671 N N . LYS A 1 83 ? 6.154 -2.927 11.716 1.00 94.81 83 LYS A N 1
ATOM 6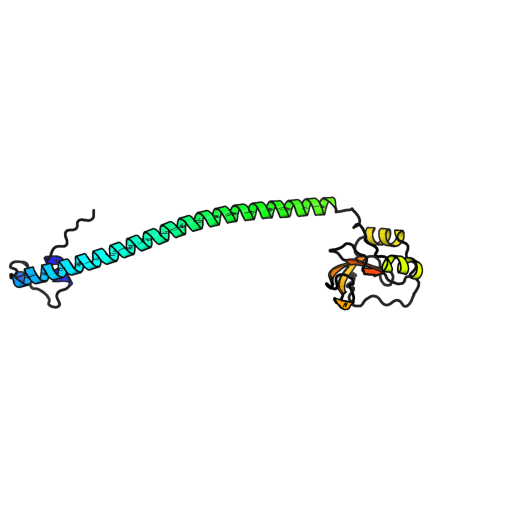72 C CA . LYS A 1 83 ? 6.362 -3.875 12.830 1.00 94.81 83 LYS A CA 1
ATOM 673 C C . LYS A 1 83 ? 6.392 -3.166 14.184 1.00 94.81 83 LYS A C 1
ATOM 675 O O . LYS A 1 83 ? 5.825 -3.665 15.150 1.00 94.81 83 LYS A O 1
ATOM 680 N N . SER A 1 84 ? 7.034 -2.001 14.243 1.00 93.06 84 SER A N 1
ATOM 681 C CA . SER A 1 84 ? 7.109 -1.193 15.463 1.00 93.06 84 SER A CA 1
ATOM 682 C C . SER A 1 84 ? 5.743 -0.625 15.857 1.00 93.06 84 SER A C 1
ATOM 684 O O . SER A 1 84 ? 5.405 -0.617 17.039 1.00 93.06 84 SER A O 1
ATOM 686 N N . ALA A 1 85 ? 4.947 -0.167 14.887 1.00 92.31 85 ALA A N 1
ATOM 687 C CA . ALA A 1 85 ? 3.585 0.307 15.119 1.00 92.31 85 ALA A CA 1
ATOM 688 C C . ALA A 1 85 ? 2.656 -0.826 15.586 1.00 92.31 85 ALA A C 1
ATOM 690 O O . ALA A 1 85 ? 1.955 -0.660 16.580 1.00 92.31 85 ALA A O 1
ATOM 691 N N . ASP A 1 86 ? 2.714 -1.989 14.933 1.00 89.75 86 ASP A N 1
ATOM 692 C CA . ASP A 1 86 ? 1.931 -3.172 15.303 1.00 89.75 86 ASP A CA 1
ATOM 693 C C . ASP A 1 86 ? 2.272 -3.643 16.728 1.00 89.75 86 ASP A C 1
ATOM 695 O O . ASP A 1 86 ? 1.380 -4.027 17.483 1.00 89.75 86 ASP A O 1
ATOM 699 N N . GLN A 1 87 ? 3.551 -3.589 17.123 1.00 92.75 87 GLN A N 1
ATOM 700 C CA . GLN A 1 87 ? 3.960 -3.934 18.486 1.00 92.75 87 GLN A CA 1
ATOM 701 C C . GLN A 1 87 ? 3.425 -2.932 19.512 1.00 92.75 87 GLN A C 1
ATOM 703 O O . GLN A 1 87 ? 2.851 -3.351 20.509 1.00 92.75 87 GLN A O 1
ATOM 708 N N . LYS A 1 88 ? 3.542 -1.622 19.253 1.00 91.25 88 LYS A N 1
ATOM 709 C CA . LYS A 1 88 ? 2.974 -0.594 20.143 1.00 91.25 88 LYS A CA 1
ATOM 710 C C . LYS A 1 88 ? 1.469 -0.769 20.323 1.00 91.25 88 LYS A C 1
ATOM 712 O O . LYS A 1 88 ? 0.978 -0.671 21.439 1.00 91.25 88 LYS A O 1
ATOM 717 N N . LEU A 1 89 ? 0.761 -1.072 19.236 1.00 83.88 89 LEU A N 1
ATOM 718 C CA . LEU A 1 89 ? -0.678 -1.302 19.260 1.00 83.88 89 LEU A CA 1
ATOM 719 C C . LEU A 1 89 ? -1.037 -2.537 20.096 1.00 83.88 89 LEU A C 1
ATOM 721 O O . LEU A 1 89 ? -1.985 -2.489 20.874 1.00 83.88 89 LEU A O 1
ATOM 725 N N . LYS A 1 90 ? -0.255 -3.619 20.001 1.00 86.62 90 LYS A N 1
ATOM 726 C CA . LYS A 1 90 ? -0.410 -4.782 20.889 1.00 86.62 90 LYS A CA 1
ATOM 727 C C . LYS A 1 90 ? -0.120 -4.443 22.347 1.00 86.62 90 LYS A C 1
ATOM 729 O O . LYS A 1 90 ? -0.899 -4.833 23.206 1.00 86.62 90 LYS A O 1
ATOM 734 N N . ASP A 1 91 ? 0.953 -3.706 22.625 1.00 86.06 91 ASP A N 1
ATOM 735 C CA . ASP A 1 91 ? 1.322 -3.314 23.989 1.00 86.06 91 ASP A CA 1
ATOM 736 C C . ASP A 1 91 ? 0.240 -2.422 24.629 1.00 86.06 91 ASP A C 1
ATOM 738 O O . ASP A 1 91 ? -0.053 -2.548 25.817 1.00 86.06 91 ASP A O 1
ATOM 742 N N . GLU A 1 92 ? -0.371 -1.519 23.856 1.00 81.75 92 GLU A N 1
ATOM 743 C CA . GLU A 1 92 ? -1.516 -0.704 24.287 1.00 81.75 92 GLU A CA 1
ATOM 744 C C . GLU A 1 92 ? -2.758 -1.568 24.530 1.00 81.75 92 GLU A C 1
ATOM 746 O O . GLU A 1 92 ? -3.351 -1.496 25.606 1.00 81.75 92 GLU A O 1
ATOM 751 N N . GLN A 1 93 ? -3.090 -2.466 23.598 1.00 75.25 93 GLN A N 1
ATOM 752 C CA . GLN A 1 93 ? -4.187 -3.423 23.774 1.00 75.25 93 GLN A CA 1
ATOM 753 C C . GLN A 1 93 ? -3.993 -4.322 25.002 1.00 75.25 93 GLN A C 1
ATOM 755 O O . GLN A 1 93 ? -4.966 -4.636 25.682 1.00 75.25 93 GLN A O 1
ATOM 760 N N . GLU A 1 94 ? -2.761 -4.737 25.309 1.00 75.38 94 GLU A N 1
ATOM 761 C CA . GLU A 1 94 ? -2.439 -5.521 26.505 1.00 75.38 94 GLU A CA 1
ATOM 762 C C . GLU A 1 94 ? -2.534 -4.698 27.792 1.00 75.38 94 GLU A C 1
ATOM 764 O O . GLU A 1 94 ? -3.027 -5.212 28.796 1.00 75.38 94 GLU A O 1
ATOM 769 N N . LYS A 1 95 ? -2.136 -3.419 27.773 1.00 69.62 95 LYS A N 1
ATOM 770 C CA . LYS A 1 95 ? -2.326 -2.503 28.914 1.00 69.62 95 LYS A CA 1
ATOM 771 C C . LYS A 1 95 ? -3.796 -2.242 29.223 1.00 69.62 95 LYS A C 1
ATOM 773 O O . LYS A 1 95 ? -4.148 -2.084 30.393 1.00 69.62 95 LYS A O 1
ATOM 778 N N . ASP A 1 96 ? -4.637 -2.212 28.197 1.00 63.16 96 ASP A N 1
ATOM 779 C CA . ASP A 1 96 ? -6.078 -2.002 28.344 1.00 63.16 96 ASP A CA 1
ATOM 780 C C . ASP A 1 96 ? -6.848 -3.314 28.577 1.00 63.16 96 ASP A C 1
ATOM 782 O O . ASP A 1 96 ? -8.025 -3.296 28.945 1.00 63.16 96 ASP A O 1
ATOM 786 N N . LYS A 1 97 ? -6.178 -4.469 28.466 1.00 49.34 97 LYS A N 1
ATOM 787 C CA . LYS A 1 97 ? -6.742 -5.798 28.731 1.00 49.34 97 LYS A CA 1
ATOM 788 C C . LYS A 1 97 ? -7.024 -5.970 30.229 1.00 49.34 97 LYS A C 1
ATOM 790 O O . LYS A 1 97 ? -6.188 -6.430 31.000 1.00 49.34 97 LYS A O 1
ATOM 795 N N . GLY A 1 98 ? -8.228 -5.581 30.640 1.00 51.75 98 GLY A N 1
ATOM 796 C CA . GLY A 1 98 ? -8.697 -5.635 32.030 1.00 51.75 98 GLY A CA 1
ATOM 797 C C . GLY A 1 98 ? -9.149 -4.288 32.595 1.00 51.75 98 GLY A C 1
ATOM 798 O O . GLY A 1 98 ? -9.778 -4.260 33.652 1.00 51.75 98 GLY A O 1
ATOM 799 N N . LYS A 1 99 ? -8.911 -3.174 31.887 1.00 48.56 99 LYS A N 1
ATOM 800 C CA . LYS A 1 99 ? -9.672 -1.944 32.119 1.00 48.56 99 LYS A CA 1
ATOM 801 C C . LYS A 1 99 ? -11.011 -2.100 31.412 1.00 48.56 99 LYS A C 1
ATOM 803 O O . LYS A 1 99 ? -11.053 -2.247 30.195 1.00 48.56 99 LYS A O 1
ATOM 808 N N . ALA A 1 100 ? -12.107 -2.083 32.171 1.00 54.09 100 ALA A N 1
ATOM 809 C CA . ALA A 1 100 ? -13.420 -1.889 31.567 1.00 54.09 100 ALA A CA 1
ATOM 810 C C . ALA A 1 100 ? -13.337 -0.637 30.672 1.00 54.09 100 ALA A C 1
ATOM 812 O O . ALA A 1 100 ? -12.776 0.364 31.139 1.00 54.09 100 ALA A O 1
ATOM 813 N N . PRO A 1 101 ? -13.815 -0.689 29.413 1.00 57.38 101 PRO A N 1
ATOM 814 C CA . PRO A 1 101 ? -13.804 0.477 28.540 1.00 57.38 101 PRO A CA 1
ATOM 815 C C . PRO A 1 101 ? -14.400 1.656 29.306 1.00 57.38 101 PRO A C 1
ATOM 817 O O . PRO A 1 101 ? -15.366 1.484 30.053 1.00 57.38 101 PRO A O 1
ATOM 820 N N . GLU A 1 102 ? -13.790 2.835 29.196 1.00 64.88 102 GLU A N 1
ATOM 821 C CA . GLU A 1 102 ? -14.339 4.034 29.820 1.00 64.88 102 GLU A CA 1
ATOM 822 C C . GLU A 1 102 ? -15.688 4.329 29.157 1.00 64.88 102 GLU A C 1
ATOM 824 O O . GLU A 1 102 ? -15.762 4.913 28.078 1.00 64.88 102 GLU A O 1
ATOM 829 N N . LEU A 1 103 ? -16.755 3.822 29.777 1.00 75.50 103 LEU A N 1
ATOM 830 C CA . LEU A 1 103 ? -18.103 3.882 29.238 1.00 75.50 103 LEU A CA 1
ATOM 831 C C . LEU A 1 103 ? -18.554 5.333 29.178 1.00 75.50 103 LEU A C 1
ATOM 833 O O . LEU A 1 103 ? -18.665 6.009 30.207 1.00 75.50 103 LEU A O 1
ATOM 837 N N . LYS A 1 104 ? -18.854 5.791 27.966 1.00 81.50 104 LYS A N 1
ATOM 838 C CA . LYS A 1 104 ? -19.460 7.097 27.739 1.00 81.50 104 LYS A CA 1
ATOM 839 C C . LYS A 1 104 ? -20.972 6.937 27.730 1.00 81.50 104 LYS A C 1
ATOM 841 O O . LYS A 1 104 ? -21.541 6.280 26.861 1.00 81.50 104 LYS A O 1
ATOM 846 N N . LEU A 1 105 ? -21.608 7.540 28.727 1.00 79.00 105 LEU A N 1
ATOM 847 C CA . LEU A 1 105 ? -23.056 7.680 28.808 1.00 79.00 105 LEU A CA 1
ATOM 848 C C . LEU A 1 105 ? -23.397 9.088 28.325 1.00 79.00 105 LEU A C 1
ATOM 850 O O . LEU A 1 105 ? -22.973 10.063 28.951 1.00 79.00 105 LEU A O 1
ATOM 854 N N . ASP A 1 106 ? -24.104 9.199 27.203 1.00 77.00 106 ASP A N 1
ATOM 855 C CA . ASP A 1 106 ? -24.657 10.483 26.776 1.00 77.00 106 ASP A CA 1
ATOM 856 C C . ASP A 1 106 ? -25.853 10.881 27.670 1.00 77.00 106 ASP A C 1
ATOM 858 O O . ASP A 1 106 ? -26.353 10.083 28.472 1.00 77.00 106 ASP A O 1
ATOM 862 N N . ASP A 1 107 ? -26.308 12.130 27.568 1.00 79.81 107 ASP A N 1
ATOM 863 C CA . ASP A 1 107 ? -27.379 12.642 28.435 1.00 79.81 107 ASP A CA 1
ATOM 864 C C . ASP A 1 107 ? -28.706 11.898 28.230 1.00 79.81 107 ASP A C 1
ATOM 866 O O . ASP A 1 107 ? -29.415 11.612 29.194 1.00 79.81 107 ASP A O 1
ATOM 870 N N . LYS A 1 108 ? -29.003 11.483 26.993 1.00 78.56 108 LYS A N 1
ATOM 871 C CA . LYS A 1 108 ? -30.204 10.707 26.660 1.00 78.56 108 LYS A CA 1
ATOM 872 C C . LYS A 1 108 ? -30.183 9.332 27.334 1.00 78.56 108 LYS A C 1
ATOM 874 O O . LYS A 1 108 ? -31.203 8.864 27.835 1.00 78.56 108 LYS A O 1
ATOM 879 N N . ILE A 1 109 ? -29.034 8.669 27.326 1.00 80.88 109 ILE A N 1
ATOM 880 C CA . ILE A 1 109 ? -28.808 7.362 27.940 1.00 80.88 109 ILE A CA 1
ATOM 881 C C . ILE A 1 109 ? -28.922 7.512 29.456 1.00 80.88 109 ILE A C 1
ATOM 883 O O . ILE A 1 109 ? -29.653 6.734 30.065 1.00 80.88 109 ILE A O 1
ATOM 887 N N . ARG A 1 110 ? -28.327 8.554 30.059 1.00 82.25 110 ARG A N 1
ATOM 888 C CA . ARG A 1 110 ? -28.482 8.846 31.498 1.00 82.25 110 ARG A CA 1
ATOM 889 C C . ARG A 1 110 ? -29.942 9.029 31.915 1.00 82.25 110 ARG A C 1
ATOM 891 O O . ARG A 1 110 ? -30.349 8.462 32.926 1.00 82.25 110 ARG A O 1
ATOM 898 N N . GLU A 1 111 ? -30.736 9.761 31.134 1.00 82.94 111 GLU A N 1
ATOM 899 C CA . GLU A 1 111 ? -32.174 9.943 31.395 1.00 82.94 111 GLU A CA 1
ATOM 900 C C . GLU A 1 111 ? -32.961 8.628 31.311 1.00 82.94 111 GLU A C 1
ATOM 902 O O . GLU A 1 111 ? -33.903 8.399 32.073 1.00 82.94 111 GLU A O 1
ATOM 907 N N . GLN A 1 112 ? -32.580 7.739 30.394 1.00 81.81 112 GLN A N 1
ATOM 908 C CA . GLN A 1 112 ? -33.268 6.466 30.194 1.00 81.81 112 GLN A CA 1
ATOM 909 C C . GLN A 1 112 ? -32.920 5.410 31.254 1.00 81.81 112 GLN A C 1
ATOM 911 O O . GLN A 1 112 ? -33.740 4.519 31.480 1.00 81.81 112 GLN A O 1
ATOM 916 N N . LEU A 1 113 ? -31.754 5.497 31.912 1.00 84.88 113 LEU A N 1
ATOM 917 C CA . LEU A 1 113 ? -31.272 4.474 32.852 1.00 84.88 113 LEU A CA 1
ATOM 918 C C . LEU A 1 113 ? -32.308 4.169 33.936 1.00 84.88 113 LEU A C 1
ATOM 920 O O . LEU A 1 113 ? -32.774 3.033 34.042 1.00 84.88 113 LEU A O 1
ATOM 924 N N . GLY A 1 114 ? -32.727 5.198 34.679 1.00 80.75 114 GLY A N 1
ATOM 925 C CA . GLY A 1 114 ? -33.668 5.038 35.789 1.00 80.75 114 GLY A CA 1
ATOM 926 C C . GLY A 1 114 ? -35.025 4.490 35.345 1.00 80.75 114 GLY A C 1
ATOM 927 O O . GLY A 1 114 ? -35.575 3.607 35.997 1.00 80.75 114 GLY A O 1
ATOM 928 N N . ASN A 1 115 ? -35.526 4.947 34.194 1.00 85.50 115 ASN A N 1
ATOM 929 C CA . ASN A 1 115 ? -36.827 4.526 33.665 1.00 85.50 115 ASN A CA 1
ATOM 930 C C . ASN A 1 115 ? -36.845 3.063 33.212 1.00 85.50 115 ASN A C 1
ATOM 932 O O . ASN A 1 115 ? -37.897 2.439 33.235 1.00 85.50 115 ASN A O 1
ATOM 936 N N . ARG A 1 116 ? -35.685 2.515 32.836 1.00 91.19 116 ARG A N 1
ATOM 937 C CA . ARG A 1 116 ? -35.524 1.125 32.381 1.00 91.19 116 ARG A CA 1
ATOM 938 C C . ARG A 1 116 ? -34.963 0.194 33.455 1.00 91.19 116 ARG A C 1
ATOM 940 O O . ARG A 1 116 ? -34.505 -0.912 33.159 1.00 91.19 116 ARG A O 1
ATOM 947 N N . GLY A 1 117 ? -34.939 0.661 34.704 1.00 90.19 117 GLY A N 1
ATOM 948 C CA . GLY A 1 117 ? -34.459 -0.089 35.860 1.00 90.19 117 GLY A CA 1
ATOM 949 C C . GLY A 1 117 ? -32.941 -0.274 35.926 1.00 90.19 117 GLY A C 1
ATOM 950 O O . GLY A 1 117 ? -32.480 -1.142 36.666 1.00 90.19 117 GLY A O 1
ATOM 951 N N . TRP A 1 118 ? -32.153 0.486 35.164 1.00 91.94 118 TRP A N 1
ATOM 952 C CA . TRP A 1 118 ? -30.689 0.445 35.199 1.00 91.94 118 TRP A CA 1
ATOM 953 C C . TRP A 1 118 ? -30.109 1.542 36.091 1.00 91.94 118 TRP A C 1
ATOM 955 O O . TRP A 1 118 ? -30.590 2.672 36.123 1.00 91.94 118 TRP A O 1
ATOM 965 N N . THR A 1 119 ? -29.010 1.221 36.766 1.00 90.06 119 THR A N 1
ATOM 966 C CA . THR A 1 119 ? -28.122 2.210 37.389 1.00 90.06 119 THR A CA 1
ATOM 967 C C . THR A 1 119 ? -26.808 2.299 36.612 1.00 90.06 119 THR A C 1
ATOM 969 O O . THR A 1 119 ? -26.440 1.361 35.905 1.00 90.06 119 THR A O 1
ATOM 972 N N . GLU A 1 120 ? -26.056 3.398 36.745 1.00 86.38 120 GLU A N 1
ATOM 973 C CA . GLU A 1 120 ? -24.713 3.473 36.141 1.00 86.38 120 GLU A CA 1
ATOM 974 C C . GLU A 1 120 ? -23.798 2.340 36.635 1.00 86.38 120 GLU A C 1
ATOM 976 O O . GLU A 1 120 ? -22.977 1.827 35.874 1.00 86.38 120 GLU A O 1
ATOM 981 N N . GLN A 1 121 ? -23.962 1.923 37.896 1.00 84.69 121 GLN A N 1
ATOM 982 C CA . GLN A 1 121 ? -23.213 0.809 38.468 1.00 84.69 121 GLN A CA 1
ATOM 983 C C . GLN A 1 121 ? -23.603 -0.521 37.813 1.00 84.69 121 GLN A C 1
ATOM 985 O O . GLN A 1 121 ? -22.714 -1.262 37.405 1.00 84.69 121 GLN A O 1
ATOM 990 N N . ASP A 1 122 ? -24.900 -0.783 37.608 1.00 87.81 122 ASP A N 1
ATOM 991 C CA . ASP A 1 122 ? -25.371 -1.988 36.908 1.00 87.81 122 ASP A CA 1
ATOM 992 C C . ASP A 1 122 ? -24.763 -2.095 35.506 1.00 87.81 122 ASP A C 1
ATOM 994 O O . ASP A 1 122 ? -24.401 -3.186 35.058 1.00 87.81 122 ASP A O 1
ATOM 998 N N . VAL A 1 123 ? -24.660 -0.962 34.802 1.00 88.62 123 VAL A N 1
ATOM 999 C CA . VAL A 1 123 ? -24.074 -0.910 33.459 1.00 88.62 123 VAL A CA 1
ATOM 1000 C C . VAL A 1 123 ? -22.599 -1.292 33.512 1.00 88.62 123 VAL A C 1
ATOM 1002 O O . VAL A 1 123 ? -22.170 -2.184 32.779 1.00 88.62 123 VAL A O 1
ATOM 1005 N N . ARG A 1 124 ? -21.829 -0.676 34.417 1.00 87.44 124 ARG A N 1
ATOM 1006 C C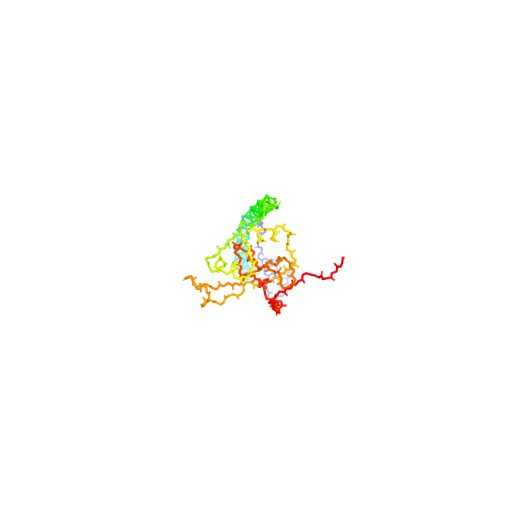A . ARG A 1 124 ? -20.402 -0.985 34.602 1.00 87.44 124 ARG A CA 1
ATOM 1007 C C . ARG A 1 124 ? -20.184 -2.448 34.990 1.00 87.44 124 ARG A C 1
ATOM 1009 O O . ARG A 1 124 ? -19.312 -3.101 34.420 1.00 87.44 124 ARG A O 1
ATOM 1016 N N . ASP A 1 125 ? -20.999 -2.972 35.900 1.00 87.31 125 ASP A N 1
ATOM 1017 C CA . ASP A 1 125 ? -20.914 -4.354 36.383 1.00 87.31 125 ASP A CA 1
ATOM 1018 C C . ASP A 1 125 ? -21.321 -5.378 35.320 1.00 87.31 125 ASP A C 1
ATOM 1020 O O . ASP A 1 125 ? -20.830 -6.505 35.305 1.00 87.31 125 ASP A O 1
ATOM 1024 N N . THR A 1 126 ? -22.228 -5.014 34.417 1.00 90.38 126 THR A N 1
ATOM 1025 C CA . THR A 1 126 ? -22.628 -5.889 33.309 1.00 90.38 126 THR A CA 1
ATOM 1026 C C . THR A 1 126 ? -21.561 -5.913 32.222 1.00 90.38 126 THR A C 1
ATOM 1028 O O . THR A 1 126 ? -21.229 -6.984 31.717 1.00 90.38 126 THR A O 1
ATOM 1031 N N . VAL A 1 127 ? -20.969 -4.758 31.906 1.00 88.81 127 VAL A N 1
ATOM 1032 C CA . VAL A 1 127 ? -19.878 -4.655 30.926 1.00 88.81 127 VAL A CA 1
ATOM 1033 C C . VAL A 1 127 ? -18.609 -5.357 31.423 1.00 88.81 127 VAL A C 1
ATOM 1035 O O . VAL A 1 127 ? -17.935 -6.038 30.648 1.00 88.81 127 VAL A O 1
ATOM 1038 N N . SER A 1 128 ? -18.299 -5.272 32.721 1.00 85.88 128 SER A N 1
ATOM 1039 C CA . SER A 1 128 ? -17.106 -5.903 33.306 1.00 85.88 128 SER A CA 1
ATOM 1040 C C . SER A 1 128 ? -17.134 -7.437 33.287 1.00 85.88 128 SER A C 1
ATOM 1042 O O . SER A 1 128 ? -16.075 -8.064 33.295 1.00 85.88 128 SER A O 1
ATOM 1044 N N . LYS A 1 129 ? -18.319 -8.059 33.185 1.00 87.00 129 LYS A N 1
ATOM 1045 C CA . LYS A 1 129 ? -18.480 -9.519 33.017 1.00 87.00 129 LYS A CA 1
ATOM 1046 C C . LYS A 1 129 ? -18.060 -10.028 31.632 1.00 87.00 129 LYS A C 1
ATOM 1048 O O . LYS A 1 129 ? -18.006 -11.242 31.428 1.00 87.00 129 LYS A O 1
ATOM 1053 N N . GLY A 1 130 ? -17.752 -9.123 30.704 1.00 85.50 130 GLY A N 1
ATOM 1054 C CA . GLY A 1 130 ? -17.304 -9.443 29.353 1.00 85.50 130 GLY A CA 1
ATOM 1055 C C . GLY A 1 130 ? -18.445 -9.572 28.345 1.00 85.50 130 GLY A C 1
ATOM 1056 O O . GLY A 1 130 ? -19.608 -9.776 28.700 1.00 85.50 130 GLY A O 1
ATOM 1057 N N . ALA A 1 131 ? -18.093 -9.427 27.068 1.00 90.31 131 ALA A N 1
ATOM 1058 C CA . ALA A 1 131 ? -19.044 -9.463 25.963 1.00 90.31 131 ALA A CA 1
ATOM 1059 C C . ALA A 1 131 ? -19.670 -10.860 25.798 1.00 90.31 131 ALA A C 1
ATOM 1061 O O . ALA A 1 131 ? -19.009 -11.886 25.974 1.00 90.31 131 ALA A O 1
ATOM 1062 N N . LYS A 1 132 ? -20.959 -10.883 25.456 1.00 91.38 132 LYS A N 1
ATOM 1063 C CA . LYS A 1 132 ? -21.789 -12.082 25.238 1.00 91.38 132 LYS A CA 1
ATOM 1064 C C . LYS A 1 132 ? -22.364 -12.165 23.823 1.00 91.38 132 LYS A C 1
ATOM 1066 O O . LYS A 1 132 ? -22.901 -13.199 23.437 1.00 91.38 132 LYS A O 1
ATOM 1071 N N . GLY A 1 133 ? -22.226 -11.105 23.036 1.00 91.56 133 GLY A N 1
ATOM 1072 C CA . GLY A 1 133 ? -22.636 -11.070 21.639 1.00 91.56 133 GLY A CA 1
ATOM 1073 C C . GLY A 1 133 ? -22.040 -9.881 20.899 1.00 91.56 133 GLY A C 1
ATOM 1074 O O . GLY A 1 133 ? -21.272 -9.101 21.466 1.00 91.56 133 GLY A O 1
ATOM 1075 N N . SER A 1 134 ? -22.421 -9.743 19.637 1.00 92.19 134 SER A N 1
ATOM 1076 C CA . SER A 1 134 ? -22.052 -8.632 18.764 1.00 92.19 134 SER A CA 1
ATOM 1077 C C . SER A 1 134 ? -23.288 -7.970 18.159 1.00 92.19 134 SER A C 1
ATOM 1079 O O . SER A 1 134 ? -24.361 -8.567 18.062 1.00 92.19 134 SER A O 1
ATOM 1081 N N . ALA A 1 135 ? -23.140 -6.710 17.774 1.00 92.06 135 ALA A N 1
ATOM 1082 C CA . ALA A 1 135 ? -24.144 -5.903 17.101 1.00 92.06 135 ALA A CA 1
ATOM 1083 C C . ALA A 1 135 ? -23.454 -4.873 16.188 1.00 92.06 135 ALA A C 1
ATOM 1085 O O . ALA A 1 135 ? -22.228 -4.819 16.083 1.00 92.06 135 ALA A O 1
ATOM 1086 N N . GLU A 1 136 ? -24.253 -4.029 15.540 1.00 89.19 136 GLU A N 1
ATOM 1087 C CA . GLU A 1 136 ? -23.767 -2.892 14.760 1.00 89.19 136 GLU A CA 1
ATOM 1088 C C . GLU A 1 136 ? -24.448 -1.605 15.229 1.00 89.19 136 GLU A C 1
ATOM 1090 O O . GLU A 1 136 ? -25.683 -1.495 15.206 1.00 89.19 136 GLU A O 1
ATOM 1095 N N . ASP A 1 137 ? -23.649 -0.593 15.577 1.00 84.12 137 ASP A N 1
ATOM 1096 C CA . ASP A 1 137 ? -24.140 0.774 15.730 1.00 84.12 137 ASP A CA 1
ATOM 1097 C C . ASP A 1 137 ? -24.288 1.409 14.346 1.00 84.12 137 ASP A C 1
ATOM 1099 O O . ASP A 1 137 ? -23.418 2.116 13.822 1.00 84.12 137 ASP A O 1
ATOM 1103 N N . LYS A 1 138 ? -25.424 1.089 13.725 1.00 83.25 138 LYS A N 1
ATOM 1104 C CA . LYS A 1 138 ? -25.831 1.648 12.443 1.00 83.25 138 LYS A CA 1
ATOM 1105 C C . LYS A 1 138 ? -26.848 2.755 12.653 1.00 83.25 138 LYS A C 1
ATOM 1107 O O . LYS A 1 138 ? -28.047 2.504 12.819 1.00 83.25 138 LYS A O 1
ATOM 1112 N N . CYS A 1 139 ? -26.370 3.990 12.581 1.00 77.06 139 CYS A N 1
ATOM 1113 C CA . CYS A 1 139 ? -27.177 5.183 12.768 1.00 77.06 139 CYS A CA 1
ATOM 1114 C C . CYS A 1 139 ? -27.107 6.068 11.521 1.00 77.06 139 CYS A C 1
ATOM 1116 O O . CYS A 1 139 ? -26.038 6.486 11.080 1.00 77.06 139 CYS A O 1
ATOM 1118 N N . SER A 1 140 ? -28.261 6.365 10.922 1.00 79.50 140 SER A N 1
ATOM 1119 C CA . SER A 1 140 ? -28.318 7.278 9.779 1.00 79.5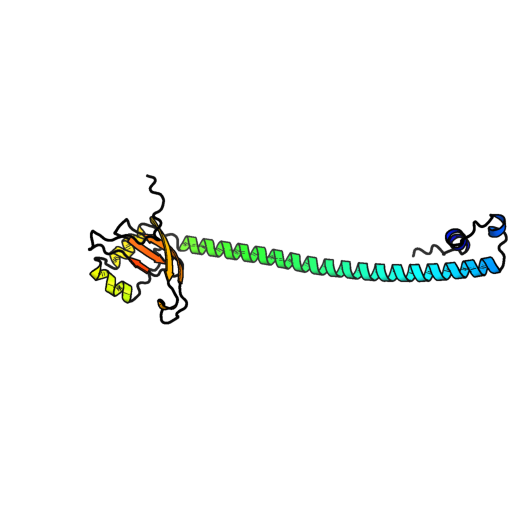0 140 SER A CA 1
ATOM 1120 C C . SER A 1 140 ? -27.858 8.686 10.189 1.00 79.50 140 SER A C 1
ATOM 1122 O O . SER A 1 140 ? -28.268 9.120 11.265 1.00 79.50 140 SER A O 1
ATOM 1124 N N . PRO A 1 141 ? -27.177 9.452 9.315 1.00 81.62 141 PRO A N 1
ATOM 1125 C CA . PRO A 1 141 ? -26.801 10.857 9.524 1.00 81.62 141 PRO A CA 1
ATOM 1126 C C . PRO A 1 141 ? -27.834 11.720 10.258 1.00 81.62 141 PRO A C 1
ATOM 1128 O O . PRO A 1 141 ? -27.525 12.402 11.225 1.00 81.62 141 PRO A O 1
ATOM 1131 N N . LYS A 1 142 ? -29.111 11.617 9.867 1.00 83.38 142 LYS A N 1
ATOM 1132 C CA . LYS A 1 142 ? -30.231 12.381 10.449 1.00 83.38 142 LYS A CA 1
ATOM 1133 C C . LYS A 1 142 ? -30.457 12.146 11.951 1.00 83.38 142 LYS A C 1
ATOM 1135 O O . LYS A 1 142 ? -31.154 12.934 12.578 1.00 83.38 142 LYS A O 1
ATOM 1140 N N . LYS A 1 143 ? -29.931 11.051 12.502 1.00 75.88 143 LYS A N 1
ATOM 1141 C CA . LYS A 1 143 ? -30.096 10.625 13.898 1.00 75.88 143 LYS A CA 1
ATOM 1142 C C . LYS A 1 143 ? -28.850 10.887 14.758 1.00 75.88 143 LYS A C 1
ATOM 1144 O O . LYS A 1 143 ? -28.886 10.552 15.936 1.00 75.88 143 LYS A O 1
ATOM 1149 N N . THR A 1 144 ? -27.789 11.494 14.210 1.00 70.81 144 THR A N 1
ATOM 1150 C CA . THR A 1 144 ? -26.545 11.814 14.941 1.00 70.81 144 THR A CA 1
ATOM 1151 C C . THR A 1 144 ? -26.251 13.326 14.988 1.00 70.81 144 THR A C 1
ATOM 1153 O O . THR A 1 144 ? -25.195 13.758 14.534 1.00 70.81 144 THR A O 1
ATOM 1156 N N . PRO A 1 145 ? -27.161 14.193 15.469 1.00 69.88 145 PRO A N 1
ATOM 1157 C CA . PRO A 1 145 ? -26.804 15.592 15.709 1.00 69.88 145 PRO A CA 1
ATOM 1158 C C . PRO A 1 145 ? -25.745 15.705 16.830 1.00 69.88 145 PRO A C 1
ATOM 1160 O O . PRO A 1 145 ? -25.734 14.867 17.731 1.00 69.88 145 PRO A O 1
ATOM 1163 N N . PRO A 1 146 ? -24.878 16.738 16.822 1.00 66.69 146 PRO A N 1
ATOM 1164 C CA . PRO A 1 146 ? -24.849 17.861 15.881 1.00 66.69 146 PRO A CA 1
ATOM 1165 C C . PRO A 1 146 ? -24.002 17.616 14.619 1.00 66.69 146 PRO A C 1
ATOM 1167 O O . PRO A 1 146 ? -24.056 18.434 13.706 1.00 66.69 146 PRO A O 1
ATOM 1170 N N . ASP A 1 147 ? -23.213 16.535 14.560 1.00 72.31 147 ASP A N 1
ATOM 1171 C CA . ASP A 1 147 ? -22.246 16.301 13.473 1.00 72.31 147 ASP A CA 1
ATOM 1172 C C . ASP A 1 147 ? -22.888 15.737 12.188 1.00 72.31 147 ASP A C 1
ATOM 1174 O O . ASP A 1 147 ? -22.356 15.927 11.096 1.00 72.31 147 ASP A O 1
ATOM 1178 N N . PHE A 1 148 ? -24.046 15.079 12.309 1.00 76.88 148 PHE A N 1
ATOM 1179 C CA . PHE A 1 148 ? -24.773 14.384 11.242 1.00 76.88 148 PHE A CA 1
ATOM 1180 C C . PHE A 1 148 ? -23.905 13.431 10.408 1.00 76.88 148 PHE A C 1
ATOM 1182 O O . PHE A 1 148 ? -24.214 13.162 9.249 1.00 76.88 148 PHE A O 1
ATOM 1189 N N . LEU A 1 149 ? -22.820 12.892 10.967 1.00 75.31 149 LEU A N 1
ATOM 1190 C CA . LEU A 1 149 ? -21.902 12.037 10.205 1.00 75.31 149 LEU A CA 1
ATOM 1191 C C . LEU A 1 149 ? -22.438 10.611 10.016 1.00 75.31 149 LEU A C 1
ATOM 1193 O O . LEU A 1 149 ? -21.950 9.868 9.166 1.00 75.31 149 LEU A O 1
ATOM 1197 N N . GLY A 1 150 ? -23.467 10.230 10.777 1.00 77.44 150 GLY A N 1
ATOM 1198 C CA . GLY A 1 150 ? -23.903 8.847 10.884 1.00 77.44 150 GLY A CA 1
ATOM 1199 C C . GLY A 1 150 ? -22.879 7.993 11.633 1.00 77.44 150 GLY A C 1
ATOM 1200 O O . GLY A 1 150 ? -21.777 8.435 11.974 1.00 77.44 150 GLY A O 1
ATOM 1201 N N . ARG A 1 151 ? -23.271 6.756 11.924 1.00 80.94 151 ARG A N 1
ATOM 1202 C CA . ARG A 1 151 ? -22.408 5.726 12.510 1.00 80.94 151 ARG A CA 1
ATOM 1203 C C . ARG A 1 151 ? -22.618 4.421 11.750 1.00 80.94 151 ARG A C 1
ATOM 1205 O O . ARG A 1 151 ? -23.733 4.133 11.304 1.00 80.94 151 ARG A O 1
ATOM 1212 N N . ASN A 1 152 ? -21.528 3.692 11.545 1.00 84.19 152 ASN A N 1
ATOM 1213 C CA . ASN A 1 152 ? -21.516 2.352 10.965 1.00 84.19 152 ASN A CA 1
ATOM 1214 C C . ASN A 1 152 ? -20.355 1.577 11.588 1.00 84.19 152 ASN A C 1
ATOM 1216 O O . ASN A 1 152 ? -19.405 1.193 10.904 1.00 84.19 152 ASN A O 1
ATOM 1220 N N . ASP A 1 153 ? -20.408 1.469 12.911 1.00 84.50 153 ASP A N 1
ATOM 1221 C CA . ASP A 1 153 ? -19.332 0.917 13.718 1.00 84.50 153 ASP A CA 1
ATOM 1222 C C . ASP A 1 153 ? -19.736 -0.456 14.278 1.00 84.50 153 ASP A C 1
ATOM 1224 O O . ASP A 1 153 ? -20.912 -0.664 14.607 1.00 84.50 153 ASP A O 1
ATOM 1228 N N . PRO A 1 154 ? -18.783 -1.395 14.410 1.00 88.75 154 PRO A N 1
ATOM 1229 C CA . PRO A 1 154 ? -19.011 -2.611 15.176 1.00 88.75 154 PRO A CA 1
ATOM 1230 C C . PRO A 1 154 ? -19.312 -2.274 16.644 1.00 88.75 154 PRO A C 1
ATOM 1232 O O . PRO A 1 154 ? -18.825 -1.278 17.191 1.00 88.75 154 PRO A O 1
ATOM 1235 N N . ALA A 1 155 ? -20.152 -3.098 17.263 1.00 91.62 155 ALA A N 1
ATOM 1236 C CA . ALA A 1 155 ? -20.547 -2.953 18.652 1.00 91.62 155 ALA A CA 1
ATOM 1237 C C . ALA A 1 155 ? -20.562 -4.305 19.373 1.00 91.62 155 ALA A C 1
ATOM 1239 O O . ALA A 1 155 ? -20.931 -5.338 18.807 1.00 91.62 155 ALA A O 1
ATOM 1240 N N . SER A 1 156 ? -20.233 -4.274 20.659 1.00 92.88 156 SER A N 1
ATOM 1241 C CA . SER A 1 156 ? -20.272 -5.429 21.551 1.00 92.88 156 SER A CA 1
ATOM 1242 C C . SER A 1 156 ? -21.532 -5.413 22.412 1.00 92.88 156 SER A C 1
ATOM 1244 O O . SER A 1 156 ? -21.973 -4.363 22.888 1.00 92.88 156 SER A O 1
ATOM 1246 N N . VAL A 1 157 ? -22.106 -6.595 22.638 1.00 93.69 157 VAL A N 1
ATOM 1247 C CA . VAL A 1 157 ? -23.298 -6.791 23.473 1.00 93.69 157 VAL A CA 1
ATOM 1248 C C . VAL A 1 157 ? -22.905 -7.470 24.778 1.00 93.69 157 VAL A C 1
ATOM 1250 O O . VAL A 1 157 ? -22.198 -8.478 24.782 1.00 93.69 157 VAL A O 1
ATOM 1253 N N . TYR A 1 158 ? -23.388 -6.925 25.888 1.00 93.19 158 TYR A N 1
ATOM 1254 C CA . TYR A 1 158 ? -23.128 -7.379 27.251 1.00 93.19 158 TYR A CA 1
ATOM 1255 C C . TYR A 1 158 ? -24.446 -7.710 27.948 1.00 93.19 158 TYR A C 1
ATOM 1257 O O . TYR A 1 158 ? -25.462 -7.069 27.686 1.00 93.19 158 TYR A O 1
ATOM 1265 N N . GLY A 1 159 ? -24.419 -8.669 28.872 1.00 92.50 159 GLY A N 1
ATOM 1266 C CA . GLY A 1 159 ? -25.607 -9.120 29.600 1.00 92.50 159 GLY A CA 1
ATOM 1267 C C . GLY A 1 159 ? -26.246 -10.364 28.986 1.00 92.50 159 GLY A C 1
ATOM 1268 O O . GLY A 1 159 ? -25.542 -11.259 28.522 1.00 92.50 159 GLY A O 1
ATOM 1269 N N . GLU A 1 160 ? -27.571 -10.436 29.035 1.00 92.12 160 GLU A N 1
ATOM 1270 C CA . GLU A 1 160 ? -28.370 -11.598 28.626 1.00 92.12 160 GLU A CA 1
ATOM 1271 C C . GLU A 1 160 ? -29.641 -11.169 27.875 1.00 92.12 160 GLU A C 1
ATOM 1273 O O . GLU A 1 160 ? -29.966 -9.981 27.810 1.00 92.12 160 GLU A O 1
ATOM 1278 N N . PHE A 1 161 ? -30.368 -12.135 27.307 1.00 90.50 161 PHE A N 1
ATOM 1279 C CA . PHE A 1 161 ? -31.630 -11.892 26.600 1.00 90.50 161 PHE A CA 1
ATOM 1280 C C . PHE A 1 161 ? -32.610 -11.075 27.461 1.00 90.50 161 PHE A C 1
ATOM 1282 O O . PHE A 1 161 ? -32.815 -11.381 28.638 1.00 90.50 161 PHE A O 1
ATOM 1289 N N . GLY A 1 162 ? -33.190 -10.013 26.896 1.00 90.19 162 GLY A N 1
ATOM 1290 C CA . GLY A 1 162 ? -34.077 -9.075 27.599 1.00 90.19 162 GLY A CA 1
ATOM 1291 C C . GLY A 1 162 ? -33.384 -8.137 28.601 1.00 90.19 162 GLY A C 1
ATOM 1292 O O . GLY A 1 162 ? -33.979 -7.159 29.053 1.00 90.19 162 GLY A O 1
ATOM 1293 N N . LYS A 1 163 ? -32.110 -8.371 28.944 1.00 93.56 163 LYS A N 1
ATOM 1294 C CA . LYS A 1 163 ? -31.330 -7.602 29.934 1.00 93.56 163 LYS A CA 1
ATOM 1295 C C . LYS A 1 163 ? -29.913 -7.358 29.427 1.00 93.56 163 LYS A C 1
ATOM 1297 O O . LYS A 1 163 ? -28.948 -7.941 29.924 1.00 93.56 163 LYS A O 1
ATOM 1302 N N . TYR A 1 164 ? -29.796 -6.484 28.434 1.00 94.12 164 TYR A N 1
ATOM 1303 C CA . TYR A 1 164 ? -28.545 -6.266 27.718 1.00 94.12 164 TYR A CA 1
ATOM 1304 C C . TYR A 1 164 ? -28.168 -4.797 27.586 1.00 94.12 164 TYR A C 1
ATOM 1306 O O . TYR A 1 164 ? -29.004 -3.898 27.688 1.00 94.12 164 TYR A O 1
ATOM 1314 N N . ILE A 1 165 ? -26.885 -4.584 27.305 1.00 93.38 165 ILE A N 1
ATOM 1315 C CA . ILE A 1 165 ? -26.274 -3.301 26.970 1.00 93.38 165 ILE A CA 1
ATOM 1316 C C . ILE A 1 165 ? -25.468 -3.489 25.688 1.00 93.38 165 ILE A C 1
ATOM 1318 O O . ILE A 1 165 ? -24.741 -4.470 25.548 1.00 93.38 165 ILE A O 1
ATOM 1322 N N . VAL A 1 166 ? -25.578 -2.541 24.765 1.00 92.12 166 VAL A N 1
ATOM 1323 C CA . VAL A 1 166 ? -24.807 -2.489 23.522 1.00 92.12 166 VAL A CA 1
ATOM 1324 C C . VAL A 1 166 ? -23.857 -1.300 23.594 1.00 92.12 166 VAL A C 1
ATOM 1326 O O . VAL A 1 166 ? -24.287 -0.179 23.886 1.00 92.12 166 VAL A O 1
ATOM 1329 N N . VAL A 1 167 ? -22.575 -1.543 23.327 1.00 91.12 167 VAL A N 1
ATOM 1330 C CA . VAL A 1 167 ? -21.506 -0.537 23.391 1.00 91.12 167 VAL A CA 1
ATOM 1331 C C . VAL A 1 167 ? -20.790 -0.476 22.048 1.00 91.12 167 VAL A C 1
ATOM 1333 O O . VAL A 1 167 ? -20.396 -1.510 21.517 1.00 91.12 167 VAL A O 1
ATOM 1336 N N . ASN A 1 168 ? -20.622 0.727 21.498 1.00 88.06 168 ASN A N 1
ATOM 1337 C CA . ASN A 1 168 ? -19.862 0.951 20.267 1.00 88.06 168 ASN A CA 1
ATOM 1338 C C . ASN A 1 168 ? -18.366 0.692 20.525 1.00 88.06 168 ASN A C 1
ATOM 1340 O O . ASN A 1 168 ? -17.765 1.342 21.385 1.00 88.06 168 ASN A O 1
ATOM 1344 N N . ASP A 1 169 ? -17.758 -0.228 19.771 1.00 84.38 169 ASP A N 1
ATOM 1345 C CA . ASP A 1 169 ? -16.383 -0.687 20.017 1.00 84.38 169 ASP A CA 1
ATOM 1346 C C . ASP A 1 169 ? -15.343 0.406 19.731 1.00 84.38 169 ASP A C 1
ATOM 1348 O O . ASP A 1 169 ? -14.266 0.422 20.327 1.00 84.38 169 ASP A O 1
ATOM 1352 N N . ARG A 1 170 ? -15.657 1.340 18.822 1.00 79.81 170 ARG A N 1
ATOM 1353 C CA . ARG A 1 170 ? -14.757 2.436 18.444 1.00 79.81 170 ARG A CA 1
ATOM 1354 C C . ARG A 1 170 ? -14.801 3.585 19.449 1.00 79.81 170 ARG A C 1
ATOM 1356 O O . ARG A 1 170 ? -13.767 4.202 19.698 1.00 79.81 170 ARG A O 1
ATOM 1363 N N . THR A 1 171 ? -15.981 3.937 19.965 1.00 79.25 171 THR A N 1
ATOM 1364 C CA . THR A 1 171 ? -16.152 5.145 20.800 1.00 79.25 171 THR A CA 1
ATOM 1365 C C . THR A 1 171 ? -16.269 4.866 22.296 1.00 79.25 171 THR A C 1
ATOM 1367 O O . THR A 1 171 ? -16.026 5.784 23.088 1.00 79.25 171 THR A O 1
ATOM 1370 N N . GLY A 1 172 ? -16.622 3.636 22.685 1.00 82.50 172 GLY A N 1
ATOM 1371 C CA . GLY A 1 172 ? -16.962 3.270 24.063 1.00 82.50 172 GLY A CA 1
ATOM 1372 C C . GLY A 1 172 ? -18.317 3.820 24.526 1.00 82.50 172 GLY A C 1
ATOM 1373 O O . GLY A 1 172 ? -18.611 3.816 25.722 1.00 82.50 172 GLY A O 1
ATOM 1374 N N . GLU A 1 173 ? -19.133 4.341 23.605 1.00 84.56 173 GLU A N 1
ATOM 1375 C CA . GLU A 1 173 ? -20.454 4.895 23.906 1.00 84.56 173 GLU A CA 1
ATOM 1376 C C . GLU A 1 173 ? -21.483 3.780 24.084 1.00 84.56 173 GLU A C 1
ATOM 1378 O O . GLU A 1 173 ? -21.550 2.840 23.287 1.00 84.56 173 GLU A O 1
ATOM 1383 N N . VAL A 1 174 ? -22.313 3.899 25.121 1.00 88.75 174 VAL A N 1
ATOM 1384 C CA . VAL A 1 174 ? -23.488 3.037 25.276 1.00 88.75 174 VAL A CA 1
ATOM 1385 C C . VAL A 1 174 ? -24.550 3.499 24.288 1.00 88.75 174 VAL A C 1
ATOM 1387 O O . VAL A 1 174 ? -25.095 4.590 24.428 1.00 88.75 174 VAL A O 1
ATOM 1390 N N . VAL A 1 175 ? -24.856 2.666 23.297 1.00 88.38 175 VAL A N 1
ATOM 1391 C CA . VAL A 1 175 ? -25.797 3.019 22.220 1.00 88.38 175 VAL A CA 1
ATOM 1392 C C . VAL A 1 175 ? -27.216 2.535 22.506 1.00 88.38 175 VAL A C 1
ATOM 1394 O O . VAL A 1 175 ? -28.188 3.118 22.022 1.00 88.38 175 VAL A O 1
ATOM 1397 N N . GLN A 1 176 ? -27.350 1.476 23.309 1.00 89.44 176 GLN A N 1
ATOM 1398 C CA . GLN A 1 176 ? -28.634 0.886 23.664 1.00 89.44 176 GLN A CA 1
ATOM 1399 C C . GLN A 1 176 ? -28.529 0.073 24.952 1.00 89.44 176 GLN A C 1
ATOM 1401 O O . GLN A 1 176 ? -27.528 -0.588 25.206 1.00 89.44 176 GLN A O 1
ATOM 1406 N N . PHE A 1 177 ? -29.604 0.063 25.731 1.00 90.44 177 PHE A N 1
ATOM 1407 C CA . PHE A 1 177 ? -29.837 -0.921 26.781 1.00 90.44 177 PHE A CA 1
ATOM 1408 C C . PHE A 1 177 ? -31.309 -1.321 26.783 1.00 90.44 177 PHE A C 1
ATOM 1410 O O . PHE A 1 177 ? -32.180 -0.515 26.427 1.00 90.44 177 PHE A O 1
ATOM 1417 N N . SER A 1 178 ? -31.581 -2.574 27.135 1.00 93.50 178 SER A N 1
ATOM 1418 C CA . SER A 1 178 ? -32.948 -3.089 27.212 1.00 93.50 178 SER A CA 1
ATOM 1419 C C . SER A 1 178 ? -33.734 -2.447 28.353 1.00 93.50 178 SER A C 1
ATOM 1421 O O . SER A 1 178 ? -33.161 -1.823 29.248 1.00 93.50 178 SER A O 1
ATOM 1423 N N . ASP A 1 179 ? -35.054 -2.590 28.340 1.00 93.19 179 ASP A N 1
ATOM 1424 C CA . ASP A 1 179 ? -35.878 -2.222 29.484 1.00 93.19 179 ASP A CA 1
ATOM 1425 C C . ASP A 1 179 ? -36.024 -3.408 30.440 1.00 93.19 179 ASP A C 1
ATOM 1427 O O . ASP A 1 179 ? -36.715 -4.372 30.132 1.00 93.19 179 ASP A O 1
ATOM 1431 N N . LYS A 1 180 ? -35.371 -3.359 31.613 1.00 90.94 180 LYS A N 1
ATOM 1432 C CA . LYS A 1 180 ? -35.470 -4.449 32.604 1.00 90.94 180 LYS A CA 1
ATOM 1433 C C . LYS A 1 180 ? -36.838 -4.503 33.282 1.00 90.94 180 LYS A C 1
ATOM 1435 O O . LYS A 1 180 ? -37.128 -5.497 33.949 1.00 90.94 180 LYS A O 1
ATOM 1440 N N . SER A 1 181 ? -37.623 -3.429 33.187 1.00 89.19 181 SER A N 1
ATOM 1441 C CA . SER A 1 181 ? -38.957 -3.342 33.781 1.00 89.19 181 SER A CA 1
ATOM 1442 C C . SER A 1 181 ? -40.056 -3.860 32.852 1.00 89.19 181 SER A C 1
ATOM 1444 O O . SER A 1 181 ? -41.156 -4.140 33.326 1.00 89.19 181 SER A O 1
ATOM 1446 N N . ASP A 1 182 ? -39.742 -4.049 31.567 1.00 90.19 182 ASP A N 1
ATOM 1447 C CA . ASP A 1 182 ? -40.642 -4.616 30.569 1.00 90.19 182 ASP A CA 1
ATOM 1448 C C . ASP A 1 182 ? -40.382 -6.128 30.395 1.00 90.19 182 ASP A C 1
ATOM 1450 O O . ASP A 1 182 ? -39.379 -6.523 29.793 1.00 90.19 182 ASP A O 1
ATOM 1454 N N . PRO A 1 183 ? -41.259 -7.008 30.912 1.00 88.12 183 PRO A N 1
ATOM 1455 C CA . PRO A 1 183 ? -41.093 -8.452 30.768 1.00 88.12 183 PRO A CA 1
ATOM 1456 C C . PRO A 1 183 ? -41.317 -8.952 29.333 1.00 88.12 183 PRO A C 1
ATOM 1458 O O . PRO A 1 183 ? -40.936 -10.084 29.035 1.00 88.12 183 PRO A O 1
ATOM 1461 N N . GLU A 1 184 ? -41.925 -8.146 28.457 1.00 92.25 184 GLU A N 1
ATOM 1462 C CA . GLU A 1 184 ? -42.171 -8.480 27.049 1.00 92.25 184 GLU A CA 1
ATOM 1463 C C . GLU A 1 184 ? -41.147 -7.825 26.107 1.00 92.25 184 GLU A C 1
ATOM 1465 O O . GLU A 1 184 ? -41.328 -7.832 24.886 1.00 92.25 184 GLU A O 1
ATOM 1470 N N . TRP A 1 185 ? -40.047 -7.286 26.652 1.00 92.88 185 TRP A N 1
ATOM 1471 C CA . TRP A 1 185 ? -39.007 -6.638 25.861 1.00 92.88 185 TRP A CA 1
ATOM 1472 C C . TRP A 1 185 ? -38.453 -7.566 24.774 1.00 92.88 185 TRP A C 1
ATOM 1474 O O . TRP A 1 185 ? -37.961 -8.665 25.042 1.00 92.88 185 TRP A O 1
ATOM 1484 N N . VAL A 1 186 ? -38.473 -7.085 23.532 1.00 92.56 186 VAL A N 1
ATOM 1485 C CA . VAL A 1 186 ? -37.927 -7.801 22.377 1.00 92.56 186 VAL A CA 1
ATOM 1486 C C . VAL A 1 186 ? -36.510 -7.307 22.100 1.00 92.56 186 VAL A C 1
ATOM 1488 O O . VAL A 1 186 ? -36.280 -6.116 21.874 1.00 92.56 186 VAL A O 1
ATOM 1491 N N . ASP A 1 187 ? -35.550 -8.230 22.104 1.00 91.75 187 ASP A N 1
ATOM 1492 C CA . ASP A 1 187 ? -34.160 -7.935 21.759 1.00 91.75 187 ASP A CA 1
ATOM 1493 C C . ASP A 1 187 ? -34.041 -7.338 20.351 1.00 91.75 187 ASP A C 1
ATOM 1495 O O . ASP A 1 187 ? -34.806 -7.673 19.442 1.00 91.75 187 ASP A O 1
ATOM 1499 N N . ASP A 1 188 ? -33.065 -6.445 20.150 1.00 90.75 188 ASP A N 1
ATOM 1500 C CA . ASP A 1 188 ? -32.832 -5.889 18.819 1.00 90.75 188 ASP A CA 1
ATOM 1501 C C . ASP A 1 188 ? -32.442 -7.022 17.868 1.00 90.75 188 ASP A C 1
ATOM 1503 O O . ASP A 1 188 ? -31.478 -7.746 18.105 1.00 90.75 188 ASP A O 1
ATOM 1507 N N . SER A 1 189 ? -33.180 -7.146 16.766 1.00 90.19 189 SER A N 1
ATOM 1508 C CA . SER A 1 189 ? -32.967 -8.165 15.730 1.00 90.19 189 SER A CA 1
ATOM 1509 C C . SER A 1 189 ? -31.550 -8.208 15.140 1.00 90.19 189 SER A C 1
ATOM 1511 O O . SER A 1 189 ? -31.200 -9.181 14.480 1.00 90.19 189 SER A O 1
ATOM 1513 N N . ARG A 1 190 ? -30.749 -7.154 15.336 1.00 89.69 190 ARG A N 1
ATOM 1514 C CA . ARG A 1 190 ? -29.354 -7.061 14.881 1.00 89.69 190 ARG A CA 1
ATOM 1515 C C . ARG A 1 190 ? -28.351 -7.630 15.885 1.00 89.69 190 ARG A C 1
ATOM 1517 O O . ARG A 1 190 ? -27.165 -7.690 15.571 1.00 89.69 190 ARG A O 1
ATOM 1524 N N . ILE A 1 191 ? -28.798 -8.000 17.084 1.00 92.81 191 ILE A N 1
ATOM 1525 C CA . ILE A 1 191 ? -27.952 -8.629 18.095 1.00 92.81 191 ILE A CA 1
ATOM 1526 C C . ILE A 1 191 ? -27.709 -10.081 17.700 1.00 92.81 191 ILE A C 1
ATOM 1528 O O . ILE A 1 191 ? -28.633 -10.887 17.598 1.00 92.81 191 ILE A O 1
ATOM 1532 N N . ASN A 1 192 ? -26.433 -10.416 17.556 1.00 92.56 192 ASN A N 1
ATOM 1533 C CA . ASN A 1 192 ? -25.956 -11.778 17.421 1.00 92.56 192 ASN A CA 1
ATOM 1534 C C . ASN A 1 192 ? -25.378 -12.207 18.765 1.00 92.56 192 ASN A C 1
ATOM 1536 O O . ASN A 1 192 ? -24.237 -11.892 19.108 1.00 92.56 192 ASN A O 1
ATOM 1540 N N . TRP A 1 193 ? -26.180 -12.914 19.551 1.00 90.81 193 TRP A N 1
ATOM 1541 C CA . TRP A 1 193 ? -25.689 -13.595 20.742 1.00 90.81 193 TRP A CA 1
ATOM 1542 C C . TRP A 1 193 ? -24.676 -14.658 20.300 1.00 90.81 193 TRP A C 1
ATOM 1544 O O . TRP A 1 193 ? -24.994 -15.464 19.426 1.00 90.81 193 TRP A O 1
ATOM 1554 N N . GLY A 1 194 ? -23.452 -14.621 20.842 1.00 76.38 194 GLY A N 1
ATOM 1555 C CA . GLY A 1 194 ? -22.426 -15.619 20.518 1.00 76.38 194 GLY A CA 1
ATOM 1556 C C . GLY A 1 194 ? -22.957 -17.032 20.778 1.00 76.38 194 GLY A C 1
ATOM 1557 O O . GLY A 1 194 ? -23.839 -17.192 21.623 1.00 76.38 194 GLY A O 1
ATOM 1558 N N . ASP A 1 195 ? -22.471 -18.025 20.024 1.00 56.16 195 ASP A N 1
ATOM 1559 C CA . ASP A 1 195 ? -23.029 -19.384 20.006 1.00 56.16 195 ASP A CA 1
ATOM 1560 C C . ASP A 1 195 ? -23.438 -19.880 21.401 1.00 56.16 195 ASP A C 1
ATOM 1562 O O . ASP A 1 195 ? -22.633 -19.917 22.335 1.00 56.16 195 ASP A O 1
ATOM 1566 N N . LYS A 1 196 ? -24.705 -20.302 21.518 1.00 46.69 196 LYS A N 1
ATOM 1567 C CA . LYS A 1 196 ? -25.217 -21.091 22.643 1.00 46.69 196 LYS A CA 1
ATOM 1568 C C . LYS A 1 196 ? -24.608 -22.492 22.586 1.00 46.69 196 LYS A C 1
ATOM 1570 O O . LYS A 1 196 ? -25.314 -23.443 22.279 1.00 46.69 196 LYS A O 1
ATOM 1575 N N . ASN A 1 197 ? -23.316 -22.621 22.840 1.00 32.28 197 ASN A N 1
ATOM 1576 C CA . ASN A 1 197 ? -22.712 -23.914 23.113 1.00 32.28 197 ASN A CA 1
ATOM 1577 C C . ASN A 1 197 ? -22.111 -23.854 24.516 1.00 32.28 197 ASN A C 1
ATOM 1579 O O . ASN A 1 197 ? -21.299 -22.980 24.813 1.00 32.28 197 ASN A O 1
ATOM 1583 N N . GLU A 1 198 ? -22.651 -24.734 25.356 1.00 33.25 198 GLU A N 1
ATOM 1584 C CA . GLU A 1 198 ? -22.341 -24.995 26.766 1.00 33.25 198 GLU A CA 1
ATOM 1585 C C . GLU A 1 198 ? -20.843 -25.052 27.095 1.00 33.25 198 GLU A C 1
ATOM 1587 O O . GLU A 1 198 ? -20.054 -25.563 26.265 1.00 33.25 198 GLU A O 1
#

InterPro domains:
  IPR021964 Colicin E5 ribonuclease domain [PF12106] (106-189)
  IPR038233 Colicin D/E5 nuclease domain superfamily [SSF102824] (103-194)
  IPR038234 Colicin E5 ribonuclease domain superfamily [G3DSA:3.30.2310.30] (95-198)

Foldseek 3Di:
DPPPPQFLLVQCCVPPPDHDDPVCSVPPDPVSVVVSVVSSVVVVVVVVVVVVVVVVVVVVVVVVVVVVVVVVVVVVVVVVVVVVVVVVVVVVVVVCVQPQQPADEDPVNVVVQVVLVHDPVNVSVQSNVDFQWKFWQFFQLVRDPPVSPTGGAIWTWTDDFQFIWIAGPVPNYTPDGHRNPDPPTHDDPRIGGPDPDD

pLDDT: mean 83.59, std 12.83, range [32.28, 98.31]

Organism: Pectobacterium atrosepticum (strain SCRI 1043 / ATCC BAA-672) (NCBI:txid218491)